Protein AF-A0A0M3IP06-F1 (afdb_monomer)

pLDDT: mean 77.89, std 14.47, range [33.91, 96.31]

Radius of gyration: 24.82 Å; Cα contacts (8 Å, |Δi|>4): 265; chains: 1; bounding box: 58×52×63 Å

Sequence (310 aa):
MEDASTGDTDYAERSKILSLLFGSRSCHLEYIISLMPTRCSPKTISTILGSILDSHSPSISSGSVLAAVMNSLALANPDPLTYARRVVLADYIIDEVNYDASTLPNIVQFIDESVSLREVHIEEGVVKLGWLRSLTKEDRVAHEVIMNVFSKASASSPILQHYISLLIQLTKAQPYLLIRHLSLIGSLLLPVGRLPMRQLKSKYISVLVLVLDLLLMITPDAFKEATQIETILSSYFLIFDGIGRNRFWASLVLKFHKVCVRYLELNASRARAFFLSHMDVMGQIVKNHESSDRSLLSDVLTSFGRFCDE

Foldseek 3Di:
DDDDPPVPVVLVVLVVVQLQQFFPPNPCNVVVLVCCQPPPALQRLLVNLLSPLVDADPRGQLVSNVSSCLSCQVSHPPRNDDPSSVVSNVVSVQVVCVVDVVCVVVVQVSLVVDPSNVQWDADPSDTPRVCVPPVCPLLVVLVVLLVCLLVCLQPDDPSNVVSLVVNVVCCLVRVVSVLVCLQVVLVSLQVVLVDDPVCCLNRVVVVLQSVLVSLVSSPPVSLVPVVSVLSNLVSVLSNQVPVALDPSCQSSLQSSLVSLVSNCVRPVVVSLVSCVVSLVSLVRSLVRHDDPSSVVSVCSSVVCVVVVVD

Nearest PDB structures (foldseek):
  8i9z-assembly1_CY  TM=4.431E-01  e=3.193E+00  Thermochaetoides thermophila DSM 1495
  4yjl-assembly2_B  TM=3.478E-01  e=6.069E+00  Homo sapiens
  8i9x-assembly1_CY  TM=2.401E-01  e=4.128E+00  Thermochaetoides thermophila DSM 1495

Solvent-accessible surface area (backbone atoms only — not comparable to full-atom values): 17344 Å² total; per-residue (Å²): 145,80,86,87,75,70,66,66,58,55,52,54,52,50,52,50,52,48,40,57,46,42,16,78,81,38,91,57,31,70,59,53,48,66,38,43,71,79,73,46,52,34,51,52,43,14,50,53,55,30,63,63,22,71,51,78,54,94,66,38,30,34,61,55,53,48,52,40,46,75,71,32,54,93,60,25,42,62,79,45,76,44,76,70,26,43,53,30,49,50,52,33,51,53,52,26,43,74,73,43,63,84,52,43,66,61,53,50,52,51,30,75,72,30,84,93,36,71,55,54,41,74,58,97,90,40,81,45,36,74,74,68,59,65,73,60,57,61,50,44,49,52,49,51,41,53,53,47,39,66,72,30,33,78,50,65,66,70,65,35,50,49,38,49,53,49,51,53,52,47,36,73,77,38,39,65,66,48,52,77,40,36,58,57,52,22,63,61,38,46,65,56,30,71,49,58,67,69,53,40,66,75,31,36,46,68,57,60,45,46,54,48,52,51,56,61,68,34,56,70,68,49,62,74,50,51,71,43,49,50,49,40,51,51,24,51,48,51,42,52,63,77,50,74,92,48,72,88,47,46,70,52,51,55,46,48,49,52,51,53,50,52,42,36,75,77,38,46,72,60,39,48,59,54,48,59,79,42,41,72,48,52,52,50,53,56,72,73,46,94,53,93,66,35,60,66,57,48,49,61,55,55,67,45,58,65,66,73,78,110

Mean predicted aligned error: 16.6 Å

Secondary structure (DSSP, 8-state):
---SSSHHHHHHHHHHHHHHHHBTT-TTHHHHHHHHHHHS-HHHHHHHHHHHSSS--TTB-HHHHHHHHHHHGGG-SS----HHHHHHHHHHHHHHHHH-GGGHHHHHHHHHH-GGGTTEEEETTEEEETTTS-TTTHHHHHHHHHHHHHHTTTS-HHHHHHHHHHHHHHHHH-HHHHHHTHHHHHHHHHHHTTS-HHHIIIIIHHHHHHHHHHHHHTTTGGGGSHHHHHHHHHHHHHHHHTTTT-GGGHHHHHHHHHHHHHHHHH-HHHHHHHHHTTHHHHHHHHHHS--TTHHHHHHHHHHHHTTS--

Structure (mmCIF, N/CA/C/O backbone):
data_AF-A0A0M3IP06-F1
#
_entry.id   AF-A0A0M3IP06-F1
#
loop_
_atom_site.group_PDB
_atom_site.id
_atom_site.type_symbol
_atom_site.label_atom_id
_atom_site.label_alt_id
_atom_site.label_comp_id
_atom_site.label_asym_id
_atom_site.label_entity_id
_atom_site.label_seq_id
_atom_site.pdbx_PDB_ins_code
_atom_site.Cartn_x
_atom_site.Cartn_y
_atom_site.Cartn_z
_atom_site.occupancy
_atom_site.B_iso_or_equiv
_atom_site.auth_seq_id
_atom_site.auth_comp_id
_atom_site.auth_asym_id
_atom_site.auth_atom_id
_atom_site.pdbx_PDB_model_num
ATOM 1 N N . MET A 1 1 ? -30.036 -32.757 -0.238 1.00 35.97 1 MET A N 1
ATOM 2 C CA . MET A 1 1 ? -30.796 -31.512 0.000 1.00 35.97 1 MET A CA 1
ATOM 3 C C . MET A 1 1 ? -30.849 -31.371 1.510 1.00 35.97 1 MET A C 1
ATOM 5 O O . MET A 1 1 ? -31.825 -31.753 2.130 1.00 35.97 1 MET A O 1
ATOM 9 N N . GLU A 1 2 ? -29.721 -30.989 2.095 1.00 33.91 2 GLU A N 1
ATOM 10 C CA . GLU A 1 2 ? -29.534 -30.861 3.542 1.00 33.91 2 GLU A CA 1
ATOM 11 C C . GLU A 1 2 ? -28.960 -29.470 3.812 1.00 33.91 2 GLU A C 1
ATOM 13 O O . GLU A 1 2 ? -28.131 -28.983 3.043 1.00 33.91 2 GLU A O 1
ATOM 18 N N . ASP A 1 3 ? -29.476 -28.880 4.888 1.00 38.09 3 ASP A N 1
ATOM 19 C CA . ASP A 1 3 ? -28.964 -27.757 5.672 1.00 38.09 3 ASP A CA 1
ATOM 20 C C . ASP A 1 3 ? -28.859 -26.371 5.026 1.00 38.09 3 ASP A C 1
ATOM 22 O O . ASP A 1 3 ? -27.799 -25.900 4.626 1.00 38.09 3 ASP A O 1
ATOM 26 N N . ALA A 1 4 ? -29.985 -25.649 5.069 1.00 40.72 4 ALA A N 1
ATOM 27 C CA . ALA A 1 4 ? -30.020 -24.185 4.985 1.00 40.72 4 ALA A CA 1
ATOM 28 C C . ALA A 1 4 ? -30.781 -23.512 6.153 1.00 40.72 4 ALA A C 1
ATOM 30 O O . ALA A 1 4 ? -30.940 -22.297 6.143 1.00 40.72 4 ALA A O 1
ATOM 31 N N . SER A 1 5 ? -31.261 -24.257 7.164 1.00 44.97 5 SER A N 1
ATOM 32 C CA . SER A 1 5 ? -32.147 -23.712 8.217 1.00 44.97 5 SER A CA 1
ATOM 33 C C . SER A 1 5 ? -31.516 -23.538 9.604 1.00 44.97 5 SER A C 1
ATOM 35 O O . SER A 1 5 ? -32.203 -23.096 10.518 1.00 44.97 5 SER A O 1
ATOM 37 N N . THR A 1 6 ? -30.243 -23.889 9.802 1.00 45.12 6 THR A N 1
ATOM 38 C CA . THR A 1 6 ? -29.574 -23.855 11.121 1.00 45.12 6 THR A CA 1
ATOM 39 C C . THR A 1 6 ? -28.851 -22.538 11.428 1.00 45.12 6 THR A C 1
ATOM 41 O O . THR A 1 6 ? -28.606 -22.241 12.594 1.00 45.12 6 THR A O 1
ATOM 44 N N . GLY A 1 7 ? -28.534 -21.718 10.418 1.00 44.28 7 GLY A N 1
ATOM 45 C CA . GLY A 1 7 ? -27.788 -20.462 10.602 1.00 44.28 7 GLY A CA 1
ATOM 46 C C . GLY A 1 7 ? -28.610 -19.290 11.154 1.00 44.28 7 GLY A C 1
ATOM 47 O O . GLY A 1 7 ? -28.075 -18.451 11.873 1.00 44.28 7 GLY A O 1
ATOM 48 N N . ASP A 1 8 ? -29.910 -19.247 10.859 1.00 46.94 8 ASP A N 1
ATOM 49 C CA . ASP A 1 8 ? -30.774 -18.099 11.184 1.00 46.94 8 ASP A CA 1
ATOM 50 C C . ASP A 1 8 ? -31.229 -18.104 12.657 1.00 46.94 8 ASP A C 1
ATOM 52 O O . ASP A 1 8 ? -31.343 -17.063 13.307 1.00 46.94 8 ASP A O 1
ATOM 56 N N . THR A 1 9 ? -31.420 -19.296 13.232 1.00 54.22 9 THR A N 1
ATOM 57 C CA . THR A 1 9 ? -31.795 -19.477 14.643 1.00 54.22 9 THR A CA 1
ATOM 58 C C . THR A 1 9 ? -30.655 -19.143 15.605 1.00 54.22 9 THR A C 1
ATOM 60 O O . THR A 1 9 ? -30.894 -18.545 16.652 1.00 54.22 9 THR A O 1
ATOM 63 N N . ASP A 1 10 ? -29.414 -19.467 15.234 1.00 58.41 10 ASP A N 1
ATOM 64 C CA . ASP A 1 10 ? -28.223 -19.225 16.062 1.00 58.41 10 ASP A CA 1
ATOM 65 C C . ASP A 1 10 ? -27.887 -17.716 16.122 1.00 58.41 10 ASP A C 1
ATOM 67 O O . ASP A 1 10 ? -27.538 -17.179 17.173 1.00 58.41 10 ASP A O 1
ATOM 71 N N . TYR A 1 11 ? -28.099 -16.975 15.026 1.00 62.81 11 TYR A N 1
ATOM 72 C CA . TYR A 1 11 ? -27.946 -15.513 15.016 1.00 62.81 11 TYR A CA 1
ATOM 73 C C . TYR A 1 11 ? -28.996 -14.809 15.893 1.00 62.81 11 TYR A C 1
ATOM 75 O O . TYR A 1 11 ? -28.667 -13.894 16.654 1.00 62.81 11 TYR A O 1
ATOM 83 N N . ALA A 1 12 ? -30.251 -15.265 15.842 1.00 64.75 12 ALA A N 1
ATOM 84 C CA . ALA A 1 12 ? -31.339 -14.709 16.643 1.00 64.75 12 ALA A CA 1
ATOM 85 C C . ALA A 1 12 ? -31.136 -14.935 18.154 1.00 64.75 12 ALA A C 1
ATOM 87 O O . ALA A 1 12 ? -31.354 -14.018 18.952 1.00 64.75 12 ALA A O 1
ATOM 88 N N . GLU A 1 13 ? -30.673 -16.121 18.566 1.00 68.25 13 GLU A N 1
ATOM 89 C CA . GLU A 1 13 ? -30.351 -16.396 19.972 1.00 68.25 13 GLU A CA 1
ATOM 90 C C . GLU A 1 13 ? -29.146 -15.586 20.462 1.00 68.25 13 GLU A C 1
ATOM 92 O O . GLU A 1 13 ? -29.204 -15.002 21.548 1.00 68.25 13 GLU A O 1
ATOM 97 N N . ARG A 1 14 ? -28.088 -15.464 19.648 1.00 66.69 14 ARG A N 1
ATOM 98 C CA . ARG A 1 14 ? -26.923 -14.621 19.968 1.00 66.69 14 ARG A CA 1
ATOM 99 C C . ARG A 1 14 ? -27.308 -13.155 20.119 1.00 66.69 14 ARG A C 1
ATOM 101 O O . ARG A 1 14 ? -26.919 -12.531 21.103 1.00 66.69 14 ARG A O 1
ATOM 108 N N . SER A 1 15 ? -28.117 -12.622 19.206 1.00 67.06 15 SER A N 1
ATOM 109 C CA . SER A 1 15 ? -28.636 -11.252 19.290 1.00 67.06 15 SER A CA 1
ATOM 110 C C . SER A 1 15 ? -29.456 -11.036 20.568 1.00 67.06 15 SER A C 1
ATOM 112 O O . SER A 1 15 ? -29.282 -10.034 21.263 1.00 67.06 15 SER A O 1
ATOM 114 N N . LYS A 1 16 ? -30.271 -12.023 20.963 1.00 70.06 16 LYS A N 1
ATOM 115 C CA . LYS A 1 16 ? -31.054 -11.977 22.205 1.00 70.06 16 LYS A CA 1
ATOM 116 C C . LYS A 1 16 ? -30.167 -11.972 23.451 1.00 70.06 16 LYS A C 1
ATOM 118 O O . LYS A 1 16 ? -30.390 -11.153 24.340 1.00 70.06 16 LYS A O 1
ATOM 123 N N . ILE A 1 17 ? -29.141 -12.822 23.508 1.00 68.94 17 ILE A N 1
ATOM 124 C CA . ILE A 1 17 ? -28.169 -12.852 24.613 1.00 68.94 17 ILE A CA 1
ATOM 125 C C . ILE A 1 17 ? -27.387 -11.536 24.678 1.00 68.94 17 ILE A C 1
ATOM 127 O O . ILE A 1 17 ? -27.261 -10.961 25.755 1.00 68.94 17 ILE A O 1
ATOM 131 N N . LEU A 1 18 ? -26.922 -11.009 23.544 1.00 66.94 18 LEU A N 1
ATOM 132 C CA . LEU A 1 18 ? -26.218 -9.726 23.496 1.00 66.94 18 LEU A CA 1
ATOM 133 C C . LEU A 1 18 ? -27.118 -8.560 23.914 1.00 66.94 18 LEU A C 1
ATOM 135 O O . LEU A 1 18 ? -26.666 -7.698 24.657 1.00 66.94 18 LEU A O 1
ATOM 139 N N . SER A 1 19 ? -28.396 -8.560 23.530 1.00 66.50 19 SER A N 1
ATOM 140 C CA . SER A 1 19 ? -29.363 -7.548 23.979 1.00 66.50 19 SER A CA 1
ATOM 141 C C . SER A 1 19 ? -29.680 -7.645 25.478 1.00 66.50 19 SER A C 1
ATOM 143 O O . SER A 1 19 ? -29.904 -6.630 26.131 1.00 66.50 19 SER A O 1
ATOM 145 N N . LEU A 1 20 ? -29.661 -8.855 26.049 1.00 66.94 20 LEU A N 1
ATOM 146 C CA . LEU A 1 20 ? -29.837 -9.087 27.486 1.00 66.94 20 LEU A CA 1
ATOM 147 C C . LEU A 1 20 ? -28.614 -8.639 28.284 1.00 66.94 20 LEU A C 1
ATOM 149 O O . LEU A 1 20 ? -28.756 -8.055 29.354 1.00 66.94 20 LEU A O 1
ATOM 153 N N . LEU A 1 21 ? -27.419 -8.920 27.765 1.00 65.88 21 LEU A N 1
ATOM 154 C CA . LEU A 1 21 ? -26.166 -8.553 28.404 1.00 65.88 21 LEU A CA 1
ATOM 155 C C . LEU A 1 21 ? -25.935 -7.048 28.279 1.00 65.88 21 LEU A C 1
ATOM 157 O O . LEU A 1 21 ? -25.856 -6.384 29.304 1.00 65.88 21 LEU A O 1
ATOM 161 N N . PHE A 1 22 ? -25.926 -6.512 27.057 1.00 66.75 22 PHE A N 1
ATOM 162 C CA . PHE A 1 22 ? -25.506 -5.147 26.728 1.00 66.75 22 PHE A CA 1
ATOM 163 C C . PHE A 1 22 ? -26.657 -4.146 26.516 1.00 66.75 22 PHE A C 1
ATOM 165 O O . PHE A 1 22 ? -26.426 -3.014 26.094 1.00 66.75 22 PHE A O 1
ATOM 172 N N . GLY A 1 23 ? -27.906 -4.527 26.784 1.00 68.62 23 GLY A N 1
ATOM 173 C CA . GLY A 1 23 ? -29.056 -3.635 26.630 1.00 68.62 23 GLY A CA 1
ATOM 174 C C . GLY A 1 23 ? -29.080 -2.496 27.652 1.00 68.62 23 GLY A C 1
ATOM 175 O O . GLY A 1 23 ? -28.665 -2.656 28.799 1.00 68.62 23 GLY A O 1
ATOM 176 N N . SER A 1 24 ? -29.670 -1.362 27.269 1.00 63.53 24 SER A N 1
ATOM 177 C CA . SER A 1 24 ? -29.791 -0.139 28.091 1.00 63.53 24 SER A CA 1
ATOM 178 C C . SER A 1 24 ? -30.551 -0.297 29.419 1.00 63.53 24 SER A C 1
ATOM 180 O O . SER A 1 24 ? -30.546 0.607 30.249 1.00 63.53 24 SER A O 1
ATOM 182 N N . ARG A 1 25 ? -31.208 -1.443 29.643 1.00 60.25 25 ARG A N 1
ATOM 183 C CA . ARG A 1 25 ? -31.948 -1.775 30.876 1.00 60.25 25 ARG A CA 1
ATOM 184 C C . ARG A 1 25 ? -31.254 -2.826 31.751 1.00 60.25 25 ARG A C 1
ATOM 186 O O . ARG A 1 25 ? -31.830 -3.247 32.752 1.00 60.25 25 ARG A O 1
ATOM 193 N N . SER A 1 26 ? -30.062 -3.287 31.375 1.00 62.66 26 SER A N 1
ATOM 194 C CA . SER A 1 26 ? -29.352 -4.345 32.097 1.00 62.66 26 SER A CA 1
ATOM 195 C C . SER A 1 26 ? -28.612 -3.782 33.315 1.00 62.66 26 SER A C 1
ATOM 197 O O . SER A 1 26 ? -27.575 -3.138 33.191 1.00 62.66 26 SER A O 1
ATOM 199 N N . CYS A 1 27 ? -29.123 -4.053 34.519 1.00 58.81 27 CYS A N 1
ATOM 200 C CA . CYS A 1 27 ? -28.506 -3.637 35.787 1.00 58.81 27 CYS A CA 1
ATOM 201 C C . CYS A 1 27 ? -27.269 -4.466 36.187 1.00 58.81 27 CYS A C 1
ATOM 203 O O . CYS A 1 27 ? -26.613 -4.158 37.179 1.00 58.81 27 CYS A O 1
ATOM 205 N N . HIS A 1 28 ? -26.945 -5.523 35.437 1.00 62.34 28 HIS A N 1
ATOM 206 C CA . HIS A 1 28 ? -25.817 -6.421 35.714 1.00 62.34 28 HIS A CA 1
ATOM 207 C C . HIS A 1 28 ? -24.636 -6.213 34.759 1.00 62.34 28 HIS A C 1
ATOM 209 O O . HIS A 1 28 ? -23.618 -6.892 34.872 1.00 62.34 28 HIS A O 1
ATOM 215 N N . LEU A 1 29 ? -24.766 -5.275 33.825 1.00 65.00 29 LEU A N 1
ATOM 216 C CA . LEU A 1 29 ? -23.840 -5.067 32.721 1.00 65.00 29 LEU A CA 1
ATOM 217 C C . LEU A 1 29 ? -22.452 -4.606 33.177 1.00 65.00 29 LEU A C 1
ATOM 219 O O . LEU A 1 29 ? -21.459 -5.211 32.786 1.00 65.00 29 LEU A O 1
ATOM 223 N N . GLU A 1 30 ? -22.370 -3.625 34.076 1.00 64.44 30 GLU A N 1
ATOM 224 C CA . GLU A 1 30 ? -21.091 -3.175 34.650 1.00 64.44 30 GLU A CA 1
ATOM 225 C C . GLU A 1 30 ? -20.367 -4.306 35.390 1.00 64.44 30 GLU A C 1
ATOM 227 O O . GLU A 1 30 ? -19.156 -4.484 35.250 1.00 64.44 30 GLU A O 1
ATOM 232 N N . TYR A 1 31 ? -21.121 -5.132 36.120 1.00 69.44 31 TYR A N 1
ATOM 233 C CA . TYR A 1 31 ? -20.573 -6.285 36.824 1.00 69.44 31 TYR A CA 1
ATOM 234 C C . TYR A 1 31 ? -20.034 -7.337 35.846 1.00 69.44 31 TYR A C 1
ATOM 236 O O . TYR A 1 31 ? -18.906 -7.801 36.001 1.00 69.44 31 TYR A O 1
ATOM 244 N N . ILE A 1 32 ? -20.787 -7.678 34.799 1.00 67.88 32 ILE A N 1
ATOM 245 C CA . ILE A 1 32 ? -20.356 -8.649 33.784 1.00 67.88 32 ILE A CA 1
ATOM 246 C C . ILE A 1 32 ? -19.133 -8.135 33.012 1.00 67.88 32 ILE A C 1
ATOM 248 O O . ILE A 1 32 ? -18.176 -8.890 32.837 1.00 67.88 32 ILE A O 1
ATOM 252 N N . ILE A 1 33 ? -19.112 -6.855 32.627 1.00 71.62 33 ILE A N 1
ATOM 253 C CA . ILE A 1 33 ? -17.952 -6.211 31.990 1.00 71.62 33 ILE A CA 1
ATOM 254 C C . ILE A 1 33 ? -16.728 -6.276 32.908 1.00 71.62 33 ILE A C 1
ATOM 256 O O . ILE A 1 33 ? -15.648 -6.646 32.453 1.00 71.62 33 ILE A O 1
ATOM 260 N N . SER A 1 34 ? -16.891 -6.013 34.209 1.00 73.06 34 SER A N 1
ATOM 261 C CA . SER A 1 34 ? -15.791 -6.098 35.182 1.00 73.06 34 SER A CA 1
ATOM 262 C C . SER A 1 34 ? -15.230 -7.520 35.344 1.00 73.06 34 SER A C 1
ATOM 264 O O . SER A 1 34 ? -14.058 -7.710 35.677 1.00 73.06 34 SER A O 1
ATOM 266 N N . LEU A 1 35 ? -16.050 -8.541 35.075 1.00 75.44 35 LEU A N 1
ATOM 267 C CA . LEU A 1 35 ? -15.650 -9.944 35.141 1.00 75.44 35 LEU A CA 1
ATOM 268 C C . LEU A 1 35 ? -14.974 -10.437 33.859 1.00 75.44 35 LEU A C 1
ATOM 270 O O . LEU A 1 35 ? -14.250 -11.431 33.921 1.00 75.44 35 LEU A O 1
ATOM 274 N N . MET A 1 36 ? -15.167 -9.776 32.712 1.00 80.00 36 MET A N 1
ATOM 275 C CA . MET A 1 36 ? -14.576 -10.217 31.442 1.00 80.00 36 MET A CA 1
ATOM 276 C C . MET A 1 36 ? -13.045 -10.365 31.521 1.00 80.00 36 MET A C 1
ATOM 278 O O . MET A 1 36 ? -12.565 -11.455 31.199 1.00 80.00 36 MET A O 1
ATOM 282 N N . PRO A 1 37 ? -12.276 -9.384 32.039 1.00 75.94 37 PRO A N 1
ATOM 283 C CA . PRO A 1 37 ? -10.822 -9.505 32.178 1.00 75.94 37 PRO A CA 1
ATOM 284 C C . PRO A 1 37 ? -10.354 -10.646 33.089 1.00 75.94 37 PRO A C 1
ATOM 286 O O . PRO A 1 37 ? -9.248 -11.152 32.928 1.00 75.94 37 PRO A O 1
ATOM 289 N N . THR A 1 38 ? -11.172 -11.040 34.072 1.00 77.75 38 THR A N 1
ATOM 290 C CA . THR A 1 38 ? -10.766 -11.974 35.137 1.00 77.75 38 THR A CA 1
ATOM 291 C C . THR A 1 38 ? -11.312 -13.389 34.960 1.00 77.75 38 THR A C 1
ATOM 293 O O . THR A 1 38 ? -10.770 -14.331 35.538 1.00 77.75 38 THR A O 1
ATOM 296 N N . ARG A 1 39 ? -12.394 -13.563 34.191 1.00 79.75 39 ARG A N 1
ATOM 297 C CA . ARG A 1 39 ? -13.120 -14.838 34.064 1.00 79.75 39 ARG A CA 1
ATOM 298 C C . ARG A 1 39 ? -13.187 -15.383 32.642 1.00 79.75 39 ARG A C 1
ATOM 300 O O . ARG A 1 39 ? -13.475 -16.567 32.485 1.00 79.75 39 ARG A O 1
ATOM 307 N N . CYS A 1 40 ? -12.937 -14.567 31.618 1.00 82.00 40 CYS A N 1
ATOM 308 C CA . CYS A 1 40 ? -12.995 -15.014 30.228 1.00 82.00 40 CYS A CA 1
ATOM 309 C C . CYS A 1 40 ? -11.605 -15.369 29.691 1.00 82.00 40 CYS A C 1
ATOM 311 O O . CYS A 1 40 ? -10.612 -14.718 30.002 1.00 82.00 40 CYS A O 1
ATOM 313 N N . SER A 1 41 ? -11.536 -16.392 28.834 1.00 86.81 41 SER A N 1
ATOM 314 C CA . SER A 1 41 ? -10.311 -16.665 28.075 1.00 86.81 41 SER A CA 1
ATOM 315 C C . SER A 1 41 ? -10.082 -15.578 27.010 1.00 86.81 41 SER A C 1
ATOM 317 O O . SER A 1 41 ? -11.066 -15.029 26.505 1.00 86.81 41 SER A O 1
ATOM 319 N N . PRO A 1 42 ? -8.834 -15.319 26.572 1.00 85.25 42 PRO A N 1
ATOM 320 C CA . PRO A 1 42 ? -8.545 -14.362 25.495 1.00 85.25 42 PRO A CA 1
ATOM 321 C C . PRO A 1 42 ? -9.374 -14.576 24.217 1.00 85.25 42 PRO A C 1
ATOM 323 O O . PRO A 1 42 ? -9.838 -13.618 23.594 1.00 85.25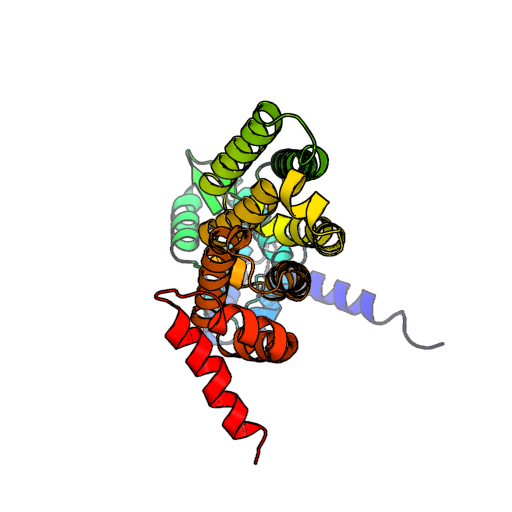 42 PRO A O 1
ATOM 326 N N . LYS A 1 43 ? -9.633 -15.842 23.858 1.00 84.12 43 LYS A N 1
ATOM 327 C CA . LYS A 1 43 ? -10.464 -16.222 22.704 1.00 84.12 43 LYS A CA 1
ATOM 328 C C . LYS A 1 43 ? -11.943 -15.909 22.930 1.00 84.12 43 LYS A C 1
ATOM 330 O O . LYS A 1 43 ? -12.637 -15.472 22.013 1.00 84.12 43 LYS A O 1
ATOM 335 N N . THR A 1 44 ? -12.426 -16.113 24.153 1.00 82.69 44 THR A N 1
ATOM 336 C CA . THR A 1 44 ? -13.797 -15.774 24.550 1.00 82.69 44 THR A CA 1
ATOM 337 C C . THR A 1 44 ? -14.007 -14.264 24.512 1.00 82.69 44 THR A C 1
ATOM 339 O O . THR A 1 44 ? -14.989 -13.815 23.932 1.00 82.69 44 THR A O 1
ATOM 342 N N . ILE A 1 45 ? -13.059 -13.484 25.043 1.00 83.88 45 ILE A N 1
ATOM 343 C CA . ILE A 1 45 ? -13.093 -12.015 24.993 1.00 83.88 45 ILE A CA 1
ATOM 344 C C . ILE A 1 45 ? -13.144 -11.540 23.537 1.00 83.88 45 ILE A C 1
ATOM 346 O O . ILE A 1 45 ? -14.023 -10.762 23.180 1.00 83.88 45 ILE A O 1
ATOM 350 N N . SER A 1 46 ? -12.269 -12.073 22.677 1.00 84.81 46 SER A N 1
ATOM 351 C CA . SER A 1 46 ? -12.268 -11.769 21.240 1.00 84.81 46 SER A CA 1
ATOM 352 C C . SER A 1 46 ? -13.612 -12.080 20.568 1.00 84.81 46 SER A C 1
ATOM 354 O O . SER A 1 46 ? -14.130 -11.277 19.797 1.00 84.81 46 SER A O 1
ATOM 356 N N . THR A 1 47 ? -14.231 -13.213 20.908 1.00 83.12 47 THR A N 1
ATOM 357 C CA . THR A 1 47 ? -15.528 -13.614 20.340 1.00 83.12 47 THR A CA 1
ATOM 358 C C . THR A 1 47 ? -16.660 -12.694 20.800 1.00 83.12 47 THR A C 1
ATOM 360 O O . THR A 1 47 ? -17.492 -12.300 19.986 1.00 83.12 47 THR A O 1
ATOM 363 N N . ILE A 1 48 ? -16.682 -12.323 22.085 1.00 83.25 48 ILE A N 1
ATOM 364 C CA . ILE A 1 48 ? -17.685 -11.413 22.653 1.00 83.25 48 ILE A CA 1
ATOM 365 C C . ILE A 1 48 ? -17.561 -10.031 22.006 1.00 83.25 48 ILE A C 1
ATOM 367 O O . ILE A 1 48 ? -18.535 -9.540 21.442 1.00 83.25 48 ILE A O 1
ATOM 371 N N . LEU A 1 49 ? -16.359 -9.442 22.017 1.00 87.06 49 LEU A N 1
ATOM 372 C CA . LEU A 1 49 ? -16.108 -8.136 21.400 1.00 87.06 49 LEU A CA 1
ATOM 373 C C . LEU A 1 49 ? -16.399 -8.163 19.896 1.00 87.06 49 LEU A C 1
ATOM 375 O O . LEU A 1 49 ? -17.030 -7.251 19.376 1.00 87.06 49 LEU A O 1
ATOM 379 N N . GLY A 1 50 ? -16.003 -9.235 19.208 1.00 84.50 50 GLY A N 1
ATOM 380 C CA . GLY A 1 50 ? -16.312 -9.432 17.797 1.00 84.50 50 GLY A CA 1
ATOM 381 C C . GLY A 1 50 ? -17.814 -9.436 17.520 1.00 84.50 50 GLY A C 1
ATOM 382 O O . GLY A 1 50 ? -18.251 -8.744 16.613 1.00 84.50 50 GLY A O 1
ATOM 383 N N . SER A 1 51 ? -18.595 -10.149 18.336 1.00 81.56 51 SER A N 1
ATOM 384 C CA . SER A 1 51 ? -20.047 -10.279 18.144 1.00 81.56 51 SER A CA 1
ATOM 385 C C . SER A 1 51 ? -20.801 -8.977 18.426 1.00 81.56 51 SER A C 1
ATOM 387 O O . SER A 1 51 ? -21.777 -8.674 17.750 1.00 81.56 51 SER A O 1
ATOM 389 N N . ILE A 1 52 ? -20.349 -8.192 19.409 1.00 83.81 52 ILE A N 1
ATOM 390 C CA . ILE A 1 52 ? -20.930 -6.873 19.716 1.00 83.81 52 ILE A CA 1
ATOM 391 C C . ILE A 1 52 ? -20.638 -5.878 18.589 1.00 83.81 52 ILE A C 1
ATOM 393 O O . ILE A 1 52 ? -21.466 -5.027 18.282 1.00 83.81 52 ILE A O 1
ATOM 397 N N . LEU A 1 53 ? -19.464 -5.991 17.966 1.00 86.38 53 LEU A N 1
ATOM 398 C CA . LEU A 1 53 ? -19.011 -5.076 16.923 1.00 86.38 53 LEU A CA 1
ATOM 399 C C . LEU A 1 53 ? -19.345 -5.547 15.500 1.00 86.38 53 LEU A C 1
ATOM 401 O O . LEU A 1 53 ? -18.999 -4.854 14.548 1.00 86.38 53 LEU A O 1
ATOM 405 N N . ASP A 1 54 ? -19.997 -6.699 15.320 1.00 80.06 54 ASP A N 1
ATOM 406 C CA . ASP A 1 54 ? -20.370 -7.203 13.990 1.00 80.06 54 ASP A CA 1
ATOM 407 C C . ASP A 1 54 ? -21.414 -6.308 13.300 1.00 80.06 54 ASP A C 1
ATOM 409 O O . ASP A 1 54 ? -21.411 -6.183 12.075 1.00 80.06 54 ASP A O 1
ATOM 413 N N . SER A 1 55 ? -22.282 -5.655 14.074 1.00 77.62 55 SER A N 1
ATOM 414 C CA . SER A 1 55 ? -23.270 -4.701 13.571 1.00 77.62 55 SER A CA 1
ATOM 415 C C . SER A 1 55 ? -23.677 -3.721 14.662 1.00 77.62 55 SER A C 1
ATOM 417 O O . SER A 1 55 ? -23.957 -4.145 15.785 1.00 77.62 55 SER A O 1
ATOM 419 N N . HIS A 1 56 ? -23.788 -2.437 14.320 1.00 81.00 56 HIS A N 1
ATOM 420 C CA . HIS A 1 56 ? -24.344 -1.441 15.233 1.00 81.00 56 HIS A CA 1
ATOM 421 C C . HIS A 1 56 ? -25.810 -1.768 15.531 1.00 81.00 56 HIS A C 1
ATOM 423 O O . HIS A 1 56 ? -26.611 -2.005 14.624 1.00 81.00 56 HIS A O 1
ATOM 429 N N . SER A 1 57 ? -26.149 -1.822 16.816 1.00 78.69 57 SER A N 1
ATOM 430 C CA . SER A 1 57 ? -27.506 -2.056 17.291 1.00 78.69 57 SER A CA 1
ATOM 431 C C . SER A 1 57 ? -27.920 -0.951 18.260 1.00 78.69 57 SER A C 1
ATOM 433 O O . SER A 1 57 ? -27.351 -0.875 19.351 1.00 78.69 57 SER A O 1
ATOM 435 N N . PRO A 1 58 ? -28.968 -0.166 17.945 1.00 74.06 58 PRO A N 1
ATOM 436 C CA . PRO A 1 58 ? -29.473 0.889 18.829 1.00 74.06 58 PRO A CA 1
ATOM 437 C C . PRO A 1 58 ? -30.159 0.340 20.092 1.00 74.06 58 PRO A C 1
ATOM 439 O O . PRO A 1 58 ? -30.525 1.091 20.990 1.00 74.06 58 PRO A O 1
ATOM 442 N N . SER A 1 59 ? -30.375 -0.978 20.165 1.00 72.81 59 SER A N 1
ATOM 443 C CA . SER A 1 59 ? -30.915 -1.649 21.357 1.00 72.81 59 SER A CA 1
ATOM 444 C C . SER A 1 59 ? -29.861 -1.892 22.446 1.00 72.81 59 SER A C 1
ATOM 446 O O . SER A 1 59 ? -30.207 -2.179 23.595 1.00 72.81 59 SER A O 1
ATOM 448 N N . ILE A 1 60 ? -28.585 -1.771 22.079 1.00 78.88 60 ILE A N 1
ATOM 449 C CA . ILE A 1 60 ? -27.421 -1.978 22.930 1.00 78.88 60 ILE A CA 1
ATOM 450 C C . ILE A 1 60 ? -26.908 -0.611 23.410 1.00 78.88 60 ILE A C 1
ATOM 452 O O . ILE A 1 60 ? -26.881 0.348 22.647 1.00 78.88 60 ILE A O 1
ATOM 456 N N . SER A 1 61 ? -26.511 -0.521 24.680 1.00 83.62 61 SER A N 1
ATOM 457 C CA . SER A 1 61 ? -25.976 0.701 25.290 1.00 83.62 61 SER A CA 1
ATOM 458 C C . SER A 1 61 ? -24.558 1.004 24.799 1.00 83.62 61 SER A C 1
ATOM 460 O O . SER A 1 61 ? -23.642 0.215 25.051 1.00 83.62 61 SER A O 1
ATOM 462 N N . SER A 1 62 ? -24.365 2.158 24.154 1.00 84.19 62 SER A N 1
ATOM 463 C CA . SER A 1 62 ? -23.068 2.622 23.642 1.00 84.19 62 SER A CA 1
ATOM 464 C C . SER A 1 62 ? -21.995 2.666 24.730 1.00 84.19 62 SER A C 1
ATOM 466 O O . SER A 1 62 ? -20.956 2.024 24.583 1.00 84.19 62 SER A O 1
ATOM 468 N N . GLY A 1 63 ? -22.270 3.293 25.875 1.00 84.00 63 GLY A N 1
ATOM 469 C CA . GLY A 1 63 ? -21.332 3.373 26.995 1.00 84.00 63 GLY A CA 1
ATOM 470 C C . GLY A 1 63 ? -20.920 2.012 27.541 1.00 84.00 63 GLY A C 1
ATOM 471 O O . GLY A 1 63 ? -19.772 1.803 27.929 1.00 84.00 63 GLY A O 1
ATOM 472 N N . SER A 1 64 ? -21.816 1.028 27.493 1.00 82.25 64 SER A N 1
ATOM 473 C CA . SER A 1 64 ? -21.502 -0.330 27.931 1.00 82.25 64 SER A CA 1
ATOM 474 C C . SER A 1 64 ? -20.647 -1.097 26.927 1.00 82.25 64 SER A C 1
ATOM 476 O O . SER A 1 64 ? -19.752 -1.842 27.328 1.00 82.25 64 SER A O 1
ATOM 478 N N . VAL A 1 65 ? -20.876 -0.900 25.626 1.00 86.56 65 VAL A N 1
ATOM 479 C CA . VAL A 1 65 ? -19.989 -1.426 24.578 1.00 86.56 65 VAL A CA 1
ATOM 480 C C . VAL A 1 65 ? -18.596 -0.827 24.730 1.00 86.56 65 VAL A C 1
ATOM 482 O O . VAL A 1 65 ? -17.611 -1.566 24.739 1.00 86.56 65 VAL A O 1
ATOM 485 N N . LEU A 1 66 ? -18.507 0.490 24.922 1.00 87.12 66 LEU A N 1
ATOM 486 C CA . LEU A 1 66 ? -17.235 1.184 25.099 1.00 87.12 66 LEU A CA 1
ATOM 487 C C . LEU A 1 66 ? -16.507 0.718 26.355 1.00 87.12 66 LEU A C 1
ATOM 489 O O . LEU A 1 66 ? -15.337 0.364 26.267 1.00 87.12 66 LEU A O 1
ATOM 493 N N . ALA A 1 67 ? -17.195 0.597 27.490 1.00 85.06 67 ALA A N 1
ATOM 494 C CA . ALA A 1 67 ? -16.602 0.054 28.708 1.00 85.06 67 ALA A CA 1
ATOM 495 C C . ALA A 1 67 ? -16.086 -1.384 28.511 1.00 85.06 67 ALA A C 1
ATOM 497 O O . ALA A 1 67 ? -15.004 -1.724 28.991 1.00 85.06 67 ALA A O 1
ATOM 498 N N . ALA A 1 68 ? -16.816 -2.236 27.785 1.00 85.06 68 ALA A N 1
ATOM 499 C CA . ALA A 1 68 ? -16.372 -3.598 27.486 1.00 85.06 68 ALA A CA 1
ATOM 500 C C . ALA A 1 68 ? -15.103 -3.614 26.620 1.00 85.06 68 ALA A C 1
ATOM 502 O O . ALA A 1 68 ? -14.155 -4.349 26.917 1.00 85.06 68 ALA A O 1
ATOM 503 N N . VAL A 1 69 ? -15.077 -2.782 25.576 1.00 87.94 69 VAL A N 1
ATOM 504 C CA . VAL A 1 69 ? -13.946 -2.649 24.652 1.00 87.94 69 VAL A CA 1
ATOM 505 C C . VAL A 1 69 ? -12.729 -2.077 25.378 1.00 87.94 69 VAL A C 1
ATOM 507 O O . VAL A 1 69 ? -11.679 -2.714 25.375 1.00 87.94 69 VAL A O 1
ATOM 510 N N . MET A 1 70 ? -12.869 -0.944 26.065 1.00 86.62 70 MET A N 1
ATOM 511 C CA . MET A 1 70 ? -11.772 -0.271 26.771 1.00 86.62 70 MET A CA 1
ATOM 512 C C . MET A 1 70 ? -11.123 -1.171 27.828 1.00 86.62 70 MET A C 1
ATOM 514 O O . MET A 1 70 ? -9.901 -1.219 27.929 1.00 86.62 70 MET A O 1
ATOM 518 N N . ASN A 1 71 ? -11.924 -1.941 28.572 1.00 84.75 71 ASN A N 1
ATOM 519 C CA . ASN A 1 71 ? -11.411 -2.788 29.651 1.00 84.75 71 ASN A CA 1
ATOM 520 C C . ASN A 1 71 ? -10.817 -4.122 29.176 1.00 84.75 71 ASN A C 1
ATOM 522 O O . ASN A 1 71 ? -10.011 -4.715 29.891 1.00 84.75 71 ASN A O 1
ATOM 526 N N . SER A 1 72 ? -11.231 -4.634 28.011 1.00 86.19 72 SER A N 1
ATOM 527 C CA . SER A 1 72 ? -10.943 -6.029 27.632 1.00 86.19 72 SER A CA 1
ATOM 528 C C . SER A 1 72 ? -10.201 -6.194 26.306 1.00 86.19 72 SER A C 1
ATOM 530 O O . SER A 1 72 ? -9.674 -7.276 26.050 1.00 86.19 72 SER A O 1
ATOM 532 N N . LEU A 1 73 ? -10.117 -5.160 25.461 1.00 86.31 73 LEU A N 1
ATOM 533 C CA . LEU A 1 73 ? -9.519 -5.261 24.125 1.00 86.31 73 LEU A CA 1
ATOM 534 C C . LEU A 1 73 ? -8.058 -5.728 24.162 1.00 86.31 73 LEU A C 1
ATOM 536 O O . LEU A 1 73 ? -7.685 -6.612 23.396 1.00 86.31 73 LEU A O 1
ATOM 540 N N . ALA A 1 74 ? -7.250 -5.197 25.084 1.00 84.50 74 ALA A N 1
ATOM 541 C CA . ALA A 1 74 ? -5.837 -5.565 25.223 1.00 84.50 74 ALA A CA 1
ATOM 542 C C . ALA A 1 74 ? -5.618 -7.043 25.609 1.00 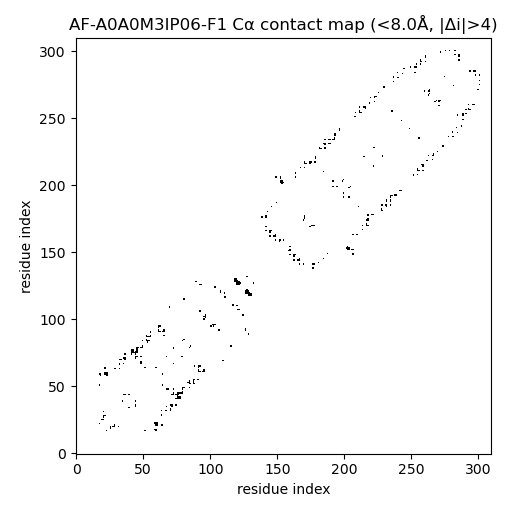84.50 74 ALA A C 1
ATOM 544 O O . ALA A 1 74 ? -4.529 -7.581 25.420 1.00 84.50 74 ALA A O 1
ATOM 545 N N . LEU A 1 75 ? -6.648 -7.702 26.149 1.00 84.69 75 LEU A N 1
ATOM 546 C CA . LEU A 1 75 ? -6.615 -9.100 26.584 1.00 84.69 75 LEU A CA 1
ATOM 547 C C . LEU A 1 75 ? -7.159 -10.062 25.519 1.00 84.69 75 LEU A C 1
ATOM 549 O O . LEU A 1 75 ? -7.098 -11.280 25.698 1.00 84.69 75 LEU A O 1
ATOM 553 N N . ALA A 1 76 ? -7.717 -9.540 24.427 1.00 85.25 76 ALA A N 1
ATOM 554 C CA . ALA A 1 76 ? -8.333 -10.337 23.381 1.00 85.25 76 ALA A CA 1
ATOM 555 C C . ALA A 1 76 ? -7.277 -10.965 22.456 1.00 85.25 76 ALA A C 1
ATOM 557 O O . ALA A 1 76 ? -6.358 -10.298 21.985 1.00 85.25 76 ALA A O 1
ATOM 558 N N . ASN A 1 77 ? -7.425 -12.259 22.161 1.00 76.50 77 ASN A N 1
ATOM 559 C CA . ASN A 1 77 ? -6.591 -12.951 21.177 1.00 76.50 77 ASN A CA 1
ATOM 560 C C . ASN A 1 77 ? -7.410 -14.048 20.469 1.00 76.50 77 ASN A C 1
ATOM 562 O O . ASN A 1 77 ? -7.869 -14.972 21.153 1.00 76.50 77 ASN A O 1
ATOM 566 N N . PRO A 1 78 ? -7.617 -13.984 19.136 1.00 81.88 78 PRO A N 1
ATOM 567 C CA . PRO A 1 78 ? -7.062 -13.014 18.170 1.00 81.88 78 PRO A CA 1
ATOM 568 C C . PRO A 1 78 ? -7.635 -11.595 18.321 1.00 81.88 78 PRO A C 1
ATOM 570 O O . PRO A 1 78 ? -8.650 -11.420 18.991 1.00 81.88 78 PRO A O 1
ATOM 573 N N . ASP A 1 79 ? -7.000 -10.591 17.707 1.00 80.62 79 ASP A N 1
ATOM 574 C CA . ASP A 1 79 ? -7.499 -9.204 17.714 1.00 80.62 79 ASP A CA 1
ATOM 575 C C . ASP A 1 79 ? -8.924 -9.150 17.119 1.00 80.62 79 ASP A C 1
ATOM 577 O O . ASP A 1 79 ? -9.115 -9.521 15.954 1.00 80.62 79 ASP A O 1
ATOM 581 N N . PRO A 1 80 ? -9.945 -8.739 17.898 1.00 83.00 80 PRO A N 1
ATOM 582 C CA . PRO A 1 80 ? -11.323 -8.708 17.430 1.00 83.00 80 PRO A CA 1
ATOM 583 C C . PRO A 1 80 ? -11.609 -7.539 16.477 1.00 83.00 80 PRO A C 1
ATOM 585 O O . PRO A 1 80 ? -12.635 -7.577 15.792 1.00 83.00 80 PRO A O 1
ATOM 588 N N . LEU A 1 81 ? -10.739 -6.522 16.405 1.00 81.19 81 LEU A N 1
ATOM 589 C CA . LEU A 1 81 ? -10.959 -5.284 15.653 1.00 81.19 81 LEU A CA 1
ATOM 590 C C . LEU A 1 81 ? -10.559 -5.390 14.176 1.00 81.19 81 LEU A C 1
ATOM 592 O O . LEU A 1 81 ? -9.570 -4.802 13.722 1.00 81.19 81 LEU A O 1
ATOM 596 N N . THR A 1 82 ? -11.399 -6.068 13.395 1.00 77.88 82 THR A N 1
ATOM 597 C CA . THR A 1 82 ? -11.379 -5.974 11.925 1.00 77.88 82 THR A CA 1
ATOM 598 C C . THR A 1 82 ? -11.804 -4.579 11.453 1.00 77.88 82 THR A C 1
ATOM 600 O O . THR A 1 82 ? -12.458 -3.842 12.188 1.00 77.88 82 THR A O 1
ATOM 603 N N . TYR A 1 83 ? -11.490 -4.215 10.205 1.00 65.62 83 TYR A N 1
ATOM 604 C CA . TYR A 1 83 ? -11.883 -2.917 9.636 1.00 65.62 83 TYR A CA 1
ATOM 605 C C . TYR A 1 83 ? -13.389 -2.626 9.783 1.00 65.62 83 TYR A C 1
ATOM 607 O O . TYR A 1 83 ? -13.764 -1.558 10.252 1.00 65.62 83 TYR A O 1
ATOM 615 N N . ALA A 1 84 ? -14.250 -3.598 9.462 1.00 68.38 84 ALA A N 1
ATOM 616 C CA . ALA A 1 84 ? -15.703 -3.443 9.575 1.00 68.38 84 ALA A CA 1
ATOM 617 C C . ALA A 1 84 ? -16.163 -3.210 11.026 1.00 68.38 84 ALA A C 1
ATOM 619 O O . ALA A 1 84 ? -16.974 -2.329 11.288 1.00 68.38 84 ALA A O 1
ATOM 620 N N . ARG A 1 85 ? -15.588 -3.951 11.979 1.00 81.31 85 ARG A N 1
ATOM 621 C CA . ARG A 1 85 ? -15.926 -3.854 13.409 1.00 81.31 85 ARG A CA 1
ATOM 622 C C . ARG A 1 85 ? -15.436 -2.573 14.053 1.00 81.31 85 ARG A C 1
ATOM 624 O O . ARG A 1 85 ? -16.058 -2.054 14.973 1.00 81.31 85 ARG A O 1
ATOM 631 N N . ARG A 1 86 ? -14.324 -2.044 13.550 1.00 76.06 86 ARG A N 1
ATOM 632 C CA . ARG A 1 86 ? -13.882 -0.705 13.900 1.00 76.06 86 ARG A CA 1
ATOM 633 C C . ARG A 1 86 ? -14.997 0.289 13.515 1.00 76.06 86 ARG A C 1
ATOM 635 O O . ARG A 1 86 ? -15.379 1.080 14.368 1.00 76.06 86 ARG A O 1
ATOM 642 N N . VAL A 1 87 ? -15.565 0.241 12.305 1.00 71.50 87 VAL A N 1
ATOM 643 C CA . VAL A 1 87 ? -16.569 1.244 11.875 1.00 71.50 87 VAL A CA 1
ATOM 644 C C . VAL A 1 87 ? -17.766 1.246 12.826 1.00 71.50 87 VAL A C 1
ATOM 646 O O . VAL A 1 87 ? -18.180 2.298 13.295 1.00 71.50 87 VAL A O 1
ATOM 649 N N . VAL A 1 88 ? -18.221 0.058 13.219 1.00 80.56 88 VAL A N 1
ATOM 650 C CA . VAL A 1 88 ? -19.280 -0.106 14.221 1.00 80.56 88 VAL A CA 1
ATOM 651 C C . VAL A 1 88 ? -18.885 0.467 15.589 1.00 80.56 88 VAL A C 1
ATOM 653 O O . VAL A 1 88 ? -19.688 1.137 16.232 1.00 80.56 88 VAL A O 1
ATOM 656 N N . LEU A 1 89 ? -17.645 0.247 16.044 1.00 85.25 89 LEU A N 1
ATOM 657 C CA . LEU A 1 89 ? -17.134 0.857 17.278 1.00 85.25 89 LEU A CA 1
ATOM 658 C C . LEU A 1 89 ? -17.163 2.388 17.203 1.00 85.25 89 LEU A C 1
ATOM 660 O O . LEU A 1 89 ? -17.457 3.047 18.194 1.00 85.25 89 LEU A O 1
ATOM 664 N N . ALA A 1 90 ? -16.866 2.953 16.039 1.00 79.56 90 ALA A N 1
ATOM 665 C CA . ALA A 1 90 ? -16.890 4.388 15.830 1.00 79.56 90 ALA A CA 1
ATOM 666 C C . ALA A 1 90 ? -18.298 4.983 15.940 1.00 79.56 90 ALA A C 1
ATOM 668 O O . ALA A 1 90 ? -18.461 6.035 16.557 1.00 79.56 90 ALA A O 1
ATOM 669 N N . ASP A 1 91 ? -19.299 4.284 15.406 1.00 79.12 91 ASP A N 1
ATOM 670 C CA . ASP A 1 91 ? -20.705 4.659 15.562 1.00 79.12 91 ASP A CA 1
ATOM 671 C C . ASP A 1 91 ? -21.103 4.655 17.049 1.00 79.12 91 ASP A C 1
ATOM 673 O O . ASP A 1 91 ? -21.696 5.615 17.536 1.00 79.12 91 ASP A O 1
ATOM 677 N N . TYR A 1 92 ? -20.667 3.647 17.816 1.00 84.06 92 TYR A N 1
ATOM 678 C CA . TYR A 1 92 ? -20.874 3.615 19.269 1.00 84.06 92 TYR A CA 1
ATOM 679 C C . TYR A 1 92 ? -20.153 4.747 20.019 1.00 84.06 92 TYR A C 1
ATOM 681 O O . TYR A 1 92 ? -20.706 5.291 20.973 1.00 84.06 92 TYR A O 1
ATOM 689 N N . ILE A 1 93 ? -18.944 5.134 19.596 1.00 84.31 93 ILE A N 1
ATOM 690 C CA . ILE A 1 93 ? -18.232 6.294 20.159 1.00 84.31 93 ILE A CA 1
ATOM 691 C C . ILE A 1 93 ? -19.027 7.581 19.914 1.00 84.31 93 ILE A C 1
ATOM 693 O O . ILE A 1 93 ? -19.184 8.384 20.830 1.00 84.31 93 ILE A O 1
ATOM 697 N N . ILE A 1 94 ? -19.522 7.785 18.690 1.00 77.69 94 ILE A N 1
ATOM 698 C CA . ILE A 1 94 ? -20.315 8.969 18.339 1.00 77.69 94 ILE A CA 1
ATOM 699 C C . ILE A 1 94 ? -21.589 9.020 19.183 1.00 77.69 94 ILE A C 1
ATOM 701 O O . ILE A 1 94 ? -21.902 10.067 19.750 1.00 77.69 94 ILE A O 1
ATOM 705 N N . ASP A 1 95 ? -22.301 7.900 19.290 1.00 80.19 95 ASP A N 1
ATOM 706 C CA . ASP A 1 95 ? -23.531 7.820 20.072 1.00 80.19 95 ASP A CA 1
ATOM 707 C C . ASP A 1 95 ? -23.291 8.126 21.553 1.00 80.19 95 ASP A C 1
ATOM 709 O O . ASP A 1 95 ? -24.064 8.878 22.145 1.00 80.19 95 ASP A O 1
ATOM 713 N N . GLU A 1 96 ? -22.208 7.610 22.143 1.00 84.75 96 GLU A N 1
ATOM 714 C CA . GLU A 1 96 ? -21.892 7.885 23.547 1.00 84.75 96 GLU A CA 1
ATOM 715 C C . GLU A 1 96 ? -21.481 9.338 23.774 1.00 84.75 96 GLU A C 1
ATOM 717 O O . GLU A 1 96 ? -21.947 9.958 24.720 1.00 84.75 96 GLU A O 1
ATOM 722 N N . VAL A 1 97 ? -20.661 9.920 22.896 1.00 78.44 97 VAL A N 1
ATOM 723 C CA . VAL A 1 97 ? -20.259 11.332 23.017 1.00 78.44 97 VAL A CA 1
ATOM 724 C C . VAL A 1 97 ? -21.464 12.264 22.869 1.00 78.44 97 VAL A C 1
ATOM 726 O O . VAL A 1 97 ? -21.548 13.278 23.565 1.00 78.44 97 VAL A O 1
ATOM 729 N N . ASN A 1 98 ? -22.409 11.919 21.991 1.00 77.38 98 ASN A N 1
ATOM 730 C CA . ASN A 1 98 ? -23.664 12.654 21.844 1.00 77.38 98 ASN A CA 1
ATOM 731 C C . ASN A 1 98 ? -24.582 12.496 23.066 1.00 77.38 98 ASN A C 1
ATOM 733 O O . ASN A 1 98 ? -25.348 13.411 23.369 1.00 77.38 98 ASN A O 1
ATOM 737 N N . TYR A 1 99 ? -24.532 11.345 23.741 1.00 82.12 99 TYR A N 1
ATOM 738 C CA . TYR A 1 99 ? -25.341 11.053 24.922 1.00 82.12 99 TYR A CA 1
ATOM 739 C C . TYR A 1 99 ? -24.762 11.677 26.203 1.00 82.12 99 TYR A C 1
ATOM 741 O O . TYR A 1 99 ? -25.483 12.354 26.936 1.00 82.12 99 TYR A O 1
ATOM 749 N N . ASP A 1 100 ? -23.465 11.490 26.453 1.00 80.19 100 ASP A N 1
ATOM 750 C CA . ASP A 1 100 ? -22.735 11.999 27.612 1.00 80.19 100 ASP A CA 1
ATOM 751 C C . ASP A 1 100 ? -21.327 12.482 27.222 1.00 80.19 100 ASP A C 1
ATOM 753 O O . ASP A 1 100 ? -20.343 11.736 27.201 1.00 80.19 100 ASP A O 1
ATOM 757 N N . ALA A 1 101 ? -21.213 13.791 26.994 1.00 77.25 101 ALA A N 1
ATOM 758 C CA . ALA A 1 101 ? -19.952 14.446 26.658 1.00 77.25 101 ALA A CA 1
ATOM 759 C C . ALA A 1 101 ? -18.879 14.347 27.765 1.00 77.25 101 ALA A C 1
ATOM 761 O O . ALA A 1 101 ? -17.704 14.601 27.492 1.00 77.25 101 ALA A O 1
ATOM 762 N N . SER A 1 102 ? -19.234 13.978 29.004 1.00 79.94 102 SER A N 1
ATOM 763 C CA . SER A 1 102 ? -18.262 13.808 30.093 1.00 79.94 102 SER A CA 1
ATOM 764 C C . SER A 1 102 ? -17.365 12.576 29.910 1.00 79.94 102 SER A C 1
ATOM 766 O O . SER A 1 102 ? -16.270 12.526 30.470 1.00 79.94 102 SER A O 1
ATOM 768 N N . THR A 1 103 ? -17.781 11.620 29.072 1.00 78.88 103 THR A N 1
ATOM 769 C CA . THR A 1 103 ? -17.010 10.414 28.724 1.00 78.88 103 THR A CA 1
ATOM 770 C C . THR A 1 103 ? -15.873 10.689 27.737 1.00 78.88 103 THR A C 1
ATOM 772 O O . THR A 1 103 ? -14.932 9.897 27.628 1.00 78.88 103 THR A O 1
ATOM 775 N N . LEU A 1 104 ? -15.914 11.842 27.058 1.00 77.00 104 LEU A N 1
ATOM 776 C CA . LEU A 1 104 ? -14.988 12.215 25.993 1.00 77.00 104 LEU A CA 1
ATOM 777 C C . LEU A 1 104 ? -13.504 12.118 26.397 1.00 77.00 104 LEU A C 1
ATOM 779 O O . LEU A 1 104 ? -12.749 11.518 25.636 1.00 77.00 104 LEU A O 1
ATOM 783 N N . PRO A 1 105 ? -13.048 12.621 27.565 1.00 76.06 105 PRO A N 1
ATOM 784 C CA . PRO A 1 105 ? -11.635 12.539 27.944 1.00 76.06 105 PRO A CA 1
ATOM 785 C C . PRO A 1 105 ? -11.133 11.095 28.079 1.00 76.06 105 PRO A C 1
ATOM 787 O O . PRO A 1 105 ? -10.021 10.792 27.655 1.00 76.06 105 PRO A O 1
ATOM 790 N N . ASN A 1 106 ? -11.967 10.194 28.608 1.00 78.12 106 ASN A N 1
ATOM 791 C CA . ASN A 1 106 ? -11.618 8.781 28.773 1.00 78.12 106 ASN A CA 1
ATOM 792 C C . ASN A 1 106 ? -11.528 8.072 27.415 1.00 78.12 106 ASN A C 1
ATOM 794 O O . ASN A 1 106 ? -10.627 7.264 27.192 1.00 78.12 106 ASN A O 1
ATOM 798 N N . ILE A 1 107 ? -12.440 8.401 26.493 1.00 80.38 107 ILE A N 1
ATOM 799 C CA . ILE A 1 107 ? -12.435 7.877 25.123 1.00 80.38 107 ILE A CA 1
ATOM 800 C C . ILE A 1 107 ? -11.188 8.362 24.368 1.00 80.38 107 ILE A C 1
ATOM 802 O O . ILE A 1 107 ? -10.520 7.549 23.732 1.00 80.38 107 ILE A O 1
ATOM 806 N N . VAL A 1 108 ? -10.835 9.652 24.478 1.00 72.94 108 VAL A N 1
ATOM 807 C CA . VAL A 1 108 ? -9.600 10.219 23.895 1.00 72.94 108 VAL A CA 1
ATOM 808 C C . VAL A 1 108 ? -8.372 9.475 24.411 1.00 72.94 108 VAL A C 1
ATOM 810 O O . VAL A 1 108 ? -7.580 8.987 23.611 1.00 72.94 108 VAL A O 1
ATOM 813 N N . GLN A 1 109 ? -8.244 9.336 25.734 1.00 78.75 109 GLN A N 1
ATOM 814 C CA . GLN A 1 109 ? -7.108 8.649 26.346 1.00 78.75 109 GLN A CA 1
ATOM 815 C C . GLN A 1 109 ? -6.982 7.204 25.841 1.00 78.75 109 GLN A C 1
ATOM 817 O O . GLN A 1 109 ? -5.896 6.766 25.468 1.00 78.75 109 GLN A O 1
ATOM 822 N N . PHE A 1 110 ? -8.095 6.473 25.771 1.00 79.94 110 PHE A N 1
ATOM 823 C CA . PHE A 1 110 ? -8.101 5.106 25.258 1.00 79.94 110 PHE A CA 1
ATOM 824 C C . PHE A 1 110 ? -7.679 5.015 23.788 1.00 79.94 110 PHE A C 1
ATOM 826 O O . PHE A 1 110 ? -6.940 4.100 23.417 1.00 79.94 110 PHE A O 1
ATOM 833 N N . ILE A 1 111 ? -8.136 5.942 22.947 1.00 73.81 111 ILE A N 1
ATOM 834 C CA . ILE A 1 111 ? -7.754 6.010 21.533 1.00 73.81 111 ILE A CA 1
ATOM 835 C C . ILE A 1 111 ? -6.251 6.276 21.391 1.00 73.81 111 ILE A C 1
ATOM 837 O O . ILE A 1 111 ? -5.592 5.596 20.603 1.00 73.81 111 ILE A O 1
ATOM 841 N N . ASP A 1 112 ? -5.711 7.216 22.169 1.00 67.88 112 ASP A N 1
ATOM 842 C CA . ASP A 1 112 ? -4.290 7.577 22.143 1.00 67.88 112 ASP A CA 1
ATOM 843 C C . ASP A 1 112 ? -3.392 6.415 22.599 1.00 67.88 112 ASP A C 1
ATOM 845 O O . ASP A 1 112 ? -2.337 6.157 22.010 1.00 67.88 112 ASP A O 1
ATOM 849 N N . GLU A 1 113 ? -3.825 5.669 23.619 1.00 73.62 113 GLU A N 1
ATOM 850 C CA . GLU A 1 113 ? -3.122 4.488 24.134 1.00 73.62 113 GLU A CA 1
ATOM 851 C C . GLU A 1 113 ? -3.263 3.263 23.203 1.00 73.62 113 GLU A C 1
ATOM 853 O O . GLU A 1 113 ? -2.392 2.385 23.167 1.00 73.62 113 GLU A O 1
ATOM 858 N N . SER A 1 114 ? -4.321 3.208 22.389 1.00 66.62 114 SER A N 1
ATOM 859 C CA . SER A 1 114 ? -4.619 2.081 21.504 1.00 66.62 114 SER A CA 1
ATOM 860 C C . SER A 1 114 ? -3.933 2.208 20.143 1.00 66.62 114 SER A C 1
ATOM 862 O O . SER A 1 114 ? -4.393 2.891 19.229 1.00 66.62 114 SER A O 1
ATOM 864 N N . VAL A 1 115 ? -2.868 1.426 19.932 1.00 57.31 115 VAL A N 1
ATOM 865 C CA . VAL A 1 115 ? -2.163 1.336 18.633 1.00 57.31 115 VAL A CA 1
ATOM 866 C C . VAL A 1 115 ? -3.104 0.952 17.475 1.00 57.31 115 VAL A C 1
ATOM 868 O O . VAL A 1 115 ? -2.872 1.354 16.335 1.00 57.31 115 VAL A O 1
ATOM 871 N N . SER A 1 116 ? -4.178 0.211 17.759 1.00 55.22 116 SER A N 1
ATOM 872 C CA . SER A 1 116 ? -5.205 -0.224 16.801 1.00 55.22 116 SER A CA 1
ATOM 873 C C . SER A 1 116 ? -6.230 0.856 16.415 1.00 55.22 116 SER A C 1
ATOM 875 O O . SER A 1 116 ? -6.964 0.647 15.447 1.00 55.22 116 SER A O 1
ATOM 877 N N . LEU A 1 117 ? -6.268 1.996 17.120 1.00 55.03 117 LEU A N 1
ATOM 878 C CA . LEU A 1 117 ? -7.258 3.073 16.950 1.00 55.03 117 LEU A CA 1
ATOM 879 C C . LEU A 1 117 ? -6.645 4.441 16.614 1.00 55.03 117 LEU A C 1
ATOM 881 O O . LEU A 1 117 ? -7.373 5.428 16.580 1.00 55.03 117 LEU A O 1
ATOM 885 N N . ARG A 1 118 ? -5.349 4.502 16.270 1.00 54.06 118 ARG A N 1
ATOM 886 C CA . ARG A 1 118 ? -4.592 5.731 15.919 1.00 54.06 118 ARG A CA 1
ATOM 887 C C . ARG A 1 118 ? -5.202 6.621 14.820 1.00 54.06 118 ARG A C 1
ATOM 889 O O . ARG A 1 118 ? -4.689 7.704 14.564 1.00 54.06 118 ARG A O 1
ATOM 896 N N . GLU A 1 119 ? -6.254 6.162 14.152 1.00 54.81 119 GLU A N 1
ATOM 897 C CA . GLU A 1 119 ? -6.981 6.873 13.099 1.00 54.81 119 GLU A CA 1
ATOM 898 C C . GLU A 1 119 ? -8.260 7.565 13.608 1.00 54.81 119 GLU A C 1
ATOM 900 O O . GLU A 1 119 ? -8.958 8.197 12.822 1.00 54.81 119 GLU A O 1
ATOM 905 N N . VAL A 1 120 ? -8.613 7.465 14.894 1.00 52.28 120 VAL A N 1
ATOM 906 C CA . VAL A 1 120 ? -9.675 8.276 15.510 1.00 52.28 120 VAL A CA 1
ATOM 907 C C . VAL A 1 120 ? -9.037 9.526 16.119 1.00 52.28 120 VAL A C 1
ATOM 909 O O . VAL A 1 120 ? -8.112 9.423 16.913 1.00 52.28 120 VAL A O 1
ATOM 912 N N . HIS A 1 121 ? -9.518 10.715 15.765 1.00 55.75 121 HIS A N 1
ATOM 913 C CA . HIS A 1 121 ? -9.096 11.974 16.381 1.00 55.75 121 HIS A CA 1
ATOM 914 C C . HIS A 1 121 ? -10.307 12.696 16.952 1.00 55.75 121 HIS A C 1
ATOM 916 O O . HIS A 1 121 ? -11.402 12.600 16.411 1.00 55.75 121 HIS A O 1
ATOM 922 N N . ILE A 1 122 ? -10.132 13.439 18.037 1.00 53.44 122 ILE A N 1
ATOM 923 C CA . ILE A 1 122 ? -11.190 14.265 18.615 1.00 53.44 122 ILE A CA 1
ATOM 924 C C . ILE A 1 122 ? -10.677 15.703 18.589 1.00 53.44 122 ILE A C 1
ATOM 926 O O . ILE A 1 122 ? -9.724 16.039 19.284 1.00 53.44 122 ILE A O 1
ATOM 930 N N . GLU A 1 123 ? -11.279 16.544 17.748 1.00 50.22 123 GLU A N 1
ATOM 931 C CA . GLU A 1 123 ? -10.947 17.969 17.636 1.00 50.22 123 GLU A CA 1
ATOM 932 C C . GLU A 1 123 ? -12.204 18.786 17.951 1.00 50.22 123 GLU A C 1
ATOM 934 O O . GLU A 1 123 ? -13.260 18.531 17.376 1.00 50.22 123 GLU A O 1
ATOM 939 N N . GLU A 1 124 ? -12.093 19.765 18.856 1.00 49.03 124 GLU A N 1
ATOM 940 C CA . GLU A 1 124 ? -13.185 20.688 19.226 1.00 49.03 124 GLU A CA 1
ATOM 941 C C . GLU A 1 124 ? -14.476 19.994 19.719 1.00 49.03 124 GLU A C 1
ATOM 943 O O . GLU A 1 124 ? -15.582 20.471 19.482 1.00 49.03 124 GLU A O 1
ATOM 948 N N . GLY A 1 125 ? -14.357 18.850 20.405 1.00 43.22 125 GLY A N 1
ATOM 949 C CA . GLY A 1 125 ? -15.515 18.087 20.898 1.00 43.22 125 GLY A CA 1
ATOM 950 C C . GLY A 1 125 ? -16.219 17.243 19.829 1.00 43.22 125 GLY A C 1
ATOM 951 O O . GLY A 1 125 ? -17.234 16.618 20.117 1.00 43.22 125 GLY A O 1
ATOM 952 N N . VAL A 1 126 ? -15.674 17.189 18.610 1.00 44.34 126 VAL A N 1
ATOM 953 C CA . VAL A 1 126 ? -16.173 16.352 17.516 1.00 44.34 126 VAL A CA 1
ATOM 954 C C . VAL A 1 126 ? -15.222 15.182 17.303 1.00 44.34 126 VAL A C 1
ATOM 956 O O . VAL A 1 126 ? -14.022 15.369 17.079 1.00 44.34 126 VAL A O 1
ATOM 959 N N . VAL A 1 127 ? -15.767 13.965 17.318 1.00 45.81 127 VAL A N 1
ATOM 960 C CA . VAL A 1 127 ? -15.031 12.748 16.958 1.00 45.81 127 VAL A CA 1
ATOM 961 C C . VAL A 1 127 ? -14.772 12.761 15.448 1.00 45.81 127 VAL A C 1
ATOM 963 O O . VAL A 1 127 ? -15.601 12.366 14.631 1.00 45.81 127 VAL A O 1
ATOM 966 N N . LYS A 1 128 ? -13.599 13.254 15.054 1.00 48.78 128 LYS A N 1
ATOM 967 C CA . LYS A 1 128 ? -13.044 13.164 13.703 1.00 48.78 128 LYS A CA 1
ATOM 968 C C . LYS A 1 128 ? -12.370 11.815 13.527 1.00 48.78 128 LYS A C 1
ATOM 970 O O . LYS A 1 128 ? -11.159 11.650 13.628 1.00 48.78 128 LYS A O 1
ATOM 975 N N . LEU A 1 129 ? -13.179 10.840 13.178 1.00 49.88 129 LEU A N 1
ATOM 976 C CA . LEU A 1 129 ? -12.706 9.577 12.648 1.00 49.88 129 LEU A CA 1
ATOM 977 C C . LEU A 1 129 ? -11.946 9.871 11.342 1.00 49.88 129 LEU A C 1
ATOM 979 O O . LEU A 1 129 ? -12.545 10.272 10.344 1.00 49.88 129 LEU A O 1
ATOM 983 N N . GLY A 1 130 ? -10.625 9.692 11.321 1.00 47.19 130 GLY A N 1
ATOM 984 C CA . GLY A 1 130 ? -9.759 9.837 10.137 1.00 47.19 130 GLY A CA 1
ATOM 985 C C . GLY A 1 130 ? -10.153 8.949 8.944 1.00 47.19 130 GLY A C 1
ATOM 986 O O . GLY A 1 130 ? -9.667 9.135 7.836 1.00 47.19 130 GLY A O 1
ATOM 987 N N . TRP A 1 131 ? -11.099 8.046 9.172 1.00 47.38 131 TRP A N 1
ATOM 988 C CA . TRP A 1 131 ? -11.681 7.035 8.307 1.00 47.38 131 TRP A CA 1
ATOM 989 C C . TRP A 1 131 ? -13.181 7.274 8.084 1.00 47.38 131 TRP A C 1
ATOM 991 O O . TRP A 1 131 ? -13.761 6.571 7.279 1.00 47.38 131 TRP A O 1
ATOM 1001 N N . LEU A 1 132 ? -13.822 8.250 8.743 1.00 35.44 132 LEU A N 1
ATOM 1002 C CA . LEU A 1 132 ? -15.258 8.556 8.587 1.00 35.44 132 LEU A CA 1
ATOM 1003 C C . LEU A 1 132 ? -15.517 9.987 8.068 1.00 35.44 132 LEU A C 1
ATOM 1005 O O . LEU A 1 132 ? -16.665 10.395 7.899 1.00 35.44 132 LEU A O 1
ATOM 1009 N N . ARG A 1 133 ? -14.472 10.738 7.678 1.00 45.12 133 ARG A N 1
ATOM 1010 C CA . ARG A 1 133 ? -14.648 11.799 6.660 1.00 45.12 133 ARG A CA 1
ATOM 1011 C C . ARG A 1 133 ? -15.148 11.119 5.391 1.00 45.12 133 ARG A C 1
ATOM 1013 O O . ARG A 1 133 ? -14.594 10.081 5.058 1.00 45.12 133 ARG A O 1
ATOM 1020 N N . SER A 1 134 ? -16.198 11.639 4.741 1.00 42.81 134 SER A N 1
ATOM 1021 C CA . SER A 1 134 ? -16.967 10.903 3.723 1.00 42.81 134 SER A CA 1
ATOM 1022 C C . SER A 1 134 ? -16.071 10.088 2.779 1.00 42.81 134 SER A C 1
ATOM 1024 O O . SER A 1 134 ? -15.549 10.620 1.803 1.00 42.81 134 SER A O 1
ATOM 1026 N N . LEU A 1 135 ? -15.948 8.786 3.062 1.00 48.38 135 LEU A N 1
ATOM 1027 C CA . LEU A 1 135 ? -15.093 7.769 2.418 1.00 48.38 135 LEU A CA 1
ATOM 1028 C C . LEU A 1 135 ? -15.280 7.636 0.897 1.00 48.38 135 LEU A C 1
ATOM 1030 O O . LEU A 1 135 ? -14.743 6.748 0.251 1.00 48.38 135 LEU A O 1
ATOM 1034 N N . THR A 1 136 ? -16.119 8.473 0.306 1.00 55.44 136 THR A N 1
ATOM 1035 C CA . THR A 1 136 ? -16.433 8.489 -1.111 1.00 55.44 136 THR A CA 1
ATOM 1036 C C . THR A 1 136 ? -15.953 9.748 -1.807 1.00 55.44 136 THR A C 1
ATOM 1038 O O . THR A 1 136 ? -15.825 9.700 -3.019 1.00 55.44 136 THR A O 1
ATOM 1041 N N . LYS A 1 137 ? -15.733 10.885 -1.130 1.00 66.00 137 LYS A N 1
ATOM 1042 C CA . LYS A 1 137 ? -15.333 12.128 -1.819 1.00 66.00 137 LYS A CA 1
ATOM 1043 C C . LYS A 1 137 ? -13.822 12.231 -1.923 1.00 66.00 137 LYS A C 1
ATOM 1045 O O . LYS A 1 137 ? -13.313 12.358 -3.027 1.00 66.00 137 LYS A O 1
ATOM 1050 N N . GLU A 1 138 ? -13.110 12.121 -0.812 1.00 66.00 138 GLU A N 1
ATOM 1051 C CA . GLU A 1 138 ? -11.649 12.160 -0.778 1.00 66.00 138 GLU A CA 1
ATOM 1052 C C . GLU A 1 138 ? -11.043 10.922 -1.443 1.00 66.00 138 GLU A C 1
ATOM 1054 O O . GLU A 1 138 ? -10.120 11.057 -2.240 1.00 66.00 138 GLU A O 1
ATOM 1059 N N . ASP A 1 139 ? -11.616 9.735 -1.208 1.00 74.81 139 ASP A N 1
ATOM 1060 C CA . ASP A 1 139 ? -11.241 8.516 -1.932 1.00 74.81 139 ASP A CA 1
ATOM 1061 C C . ASP A 1 139 ? -11.508 8.664 -3.432 1.00 74.81 139 ASP A C 1
ATOM 1063 O O . ASP A 1 139 ? -10.654 8.319 -4.239 1.00 74.81 139 ASP A O 1
ATOM 1067 N N . ARG A 1 140 ? -12.635 9.266 -3.836 1.00 79.94 140 ARG A N 1
ATOM 1068 C CA . ARG A 1 140 ? -12.886 9.563 -5.253 1.00 79.94 140 ARG A CA 1
ATOM 1069 C C . ARG A 1 140 ? -11.889 10.565 -5.814 1.00 79.94 140 ARG A C 1
ATOM 1071 O O . ARG A 1 140 ? -11.447 10.379 -6.939 1.00 79.94 140 ARG A O 1
ATOM 1078 N N . VAL A 1 141 ? -11.510 11.596 -5.063 1.00 83.75 141 VAL A N 1
ATOM 1079 C CA . VAL A 1 141 ? -10.485 12.554 -5.495 1.00 83.75 141 VAL A CA 1
ATOM 1080 C C . VAL A 1 141 ? -9.138 11.850 -5.642 1.00 83.75 141 VAL A C 1
ATOM 1082 O O . VAL A 1 141 ? -8.501 11.993 -6.680 1.00 83.75 141 VAL A O 1
ATOM 1085 N N . ALA A 1 142 ? -8.713 11.045 -4.666 1.00 86.69 142 ALA A N 1
ATOM 1086 C CA . ALA A 1 142 ? -7.481 10.265 -4.754 1.00 86.69 142 ALA A CA 1
ATOM 1087 C C . ALA A 1 142 ? -7.519 9.289 -5.936 1.00 86.69 142 ALA A C 1
ATOM 1089 O O . ALA A 1 142 ? -6.581 9.250 -6.731 1.00 86.69 142 ALA A O 1
ATOM 1090 N N . HIS A 1 143 ? -8.627 8.569 -6.106 1.00 87.00 143 HIS A N 1
ATOM 1091 C CA . HIS A 1 143 ? -8.881 7.685 -7.234 1.00 87.00 143 HIS A CA 1
ATOM 1092 C C . HIS A 1 143 ? -8.770 8.433 -8.567 1.00 87.00 143 HIS A C 1
ATOM 1094 O O . HIS A 1 143 ? -8.011 8.024 -9.441 1.00 87.00 143 HIS A O 1
ATOM 1100 N N . GLU A 1 144 ? -9.481 9.551 -8.729 1.00 88.06 144 GLU A N 1
ATOM 1101 C CA . GLU A 1 144 ? -9.451 10.373 -9.940 1.00 88.06 144 GLU A CA 1
ATOM 1102 C C . GLU A 1 144 ? -8.041 10.905 -10.209 1.00 88.06 144 GLU A C 1
ATOM 1104 O O . GLU A 1 144 ? -7.579 10.873 -11.347 1.00 88.06 144 GLU A O 1
ATOM 1109 N N . VAL A 1 145 ? -7.316 11.345 -9.182 1.00 92.06 145 VAL A N 1
ATOM 1110 C CA . VAL A 1 145 ? -5.933 11.818 -9.313 1.00 92.06 145 VAL A CA 1
ATOM 1111 C C . VAL A 1 145 ? -5.010 10.685 -9.761 1.00 92.06 145 VAL A C 1
ATOM 1113 O O . VAL A 1 145 ? -4.251 10.879 -10.709 1.00 92.06 145 VAL A O 1
ATOM 1116 N N . ILE A 1 146 ? -5.102 9.496 -9.159 1.00 92.62 146 ILE A N 1
ATOM 1117 C CA . ILE A 1 146 ? -4.328 8.312 -9.563 1.00 92.62 146 ILE A CA 1
ATOM 1118 C C . ILE A 1 146 ? -4.648 7.951 -11.020 1.00 92.62 146 ILE A C 1
ATOM 1120 O O . ILE A 1 146 ? -3.741 7.836 -11.847 1.00 92.62 146 ILE A O 1
ATOM 1124 N N . MET A 1 147 ? -5.929 7.859 -11.376 1.00 90.00 147 MET A N 1
ATOM 1125 C CA . MET A 1 147 ? -6.370 7.586 -12.747 1.00 90.00 147 MET A CA 1
ATOM 1126 C C . MET A 1 147 ? -5.865 8.646 -13.736 1.00 90.00 147 MET A C 1
ATOM 1128 O O . MET A 1 147 ? -5.439 8.318 -14.848 1.00 90.00 147 MET A O 1
ATOM 1132 N N . ASN A 1 148 ? -5.850 9.918 -13.339 1.00 92.06 148 ASN A N 1
ATOM 1133 C CA . ASN A 1 148 ? -5.326 11.015 -14.148 1.00 92.06 148 ASN A CA 1
ATOM 1134 C C . ASN A 1 148 ? -3.807 10.923 -14.330 1.00 92.06 148 ASN A C 1
ATOM 1136 O O . ASN A 1 148 ? -3.334 11.110 -15.448 1.00 92.06 148 ASN A O 1
ATOM 1140 N N . VAL A 1 149 ? -3.037 10.554 -13.301 1.00 93.31 149 VAL A N 1
ATOM 1141 C CA . VAL A 1 149 ? -1.585 10.324 -13.433 1.00 93.31 149 VAL A CA 1
ATOM 1142 C C . VAL A 1 149 ? -1.297 9.241 -14.478 1.00 93.31 149 VAL A C 1
ATOM 1144 O O . VAL A 1 149 ? -0.480 9.452 -15.376 1.00 93.31 149 VAL A O 1
ATOM 1147 N N . PHE A 1 150 ? -1.986 8.099 -14.410 1.00 91.44 150 PHE A N 1
ATOM 1148 C CA . PHE A 1 150 ? -1.748 6.985 -15.335 1.00 91.44 150 PHE A CA 1
ATOM 1149 C C . PHE A 1 150 ? -2.270 7.263 -16.753 1.00 91.44 150 PHE A C 1
ATOM 1151 O O . PHE A 1 150 ? -1.584 6.955 -17.731 1.00 91.44 150 PHE A O 1
ATOM 1158 N N . SER A 1 151 ? -3.446 7.881 -16.893 1.00 89.62 151 SER A N 1
ATOM 1159 C CA . SER A 1 151 ? -4.032 8.202 -18.205 1.00 89.62 151 SER A CA 1
ATOM 1160 C C . SER A 1 151 ? -3.328 9.364 -18.912 1.00 89.62 151 SER A C 1
ATOM 1162 O O . SER A 1 151 ? -3.272 9.399 -20.142 1.00 89.62 151 SER A O 1
ATOM 1164 N N . LYS A 1 152 ? -2.751 10.309 -18.158 1.00 89.62 152 LYS A N 1
ATOM 1165 C CA . LYS A 1 152 ? -1.998 11.453 -18.693 1.00 89.62 152 LYS A CA 1
ATOM 1166 C C . LYS A 1 152 ? -0.491 11.212 -18.750 1.00 89.62 152 LYS A C 1
ATOM 1168 O O . LYS A 1 152 ? 0.233 12.131 -19.118 1.00 89.62 152 LYS A O 1
ATOM 1173 N N . ALA A 1 153 ? -0.013 9.993 -18.493 1.00 87.31 153 ALA A N 1
ATOM 1174 C CA . ALA A 1 153 ? 1.405 9.643 -18.609 1.00 87.31 153 ALA A CA 1
ATOM 1175 C C . ALA A 1 153 ? 1.991 9.986 -19.995 1.00 87.31 153 ALA A C 1
ATOM 1177 O O . ALA A 1 153 ? 3.142 10.383 -20.119 1.00 87.31 153 ALA A O 1
ATOM 1178 N N . SER A 1 154 ? 1.188 9.891 -21.061 1.00 78.75 154 SER A N 1
ATOM 1179 C CA . SER A 1 154 ? 1.612 10.263 -22.416 1.00 78.75 154 SER A CA 1
ATOM 1180 C C . SER A 1 154 ? 1.375 11.729 -22.796 1.00 78.75 154 SER A C 1
ATOM 1182 O O . SER A 1 154 ? 1.669 12.097 -23.933 1.00 78.75 154 SER A O 1
ATOM 1184 N N . ALA A 1 155 ? 0.774 12.535 -21.917 1.00 72.38 155 ALA A N 1
ATOM 1185 C CA . ALA A 1 155 ? 0.445 13.933 -22.182 1.00 72.38 155 ALA A CA 1
ATOM 1186 C C . ALA A 1 155 ? 1.653 14.857 -21.946 1.00 72.38 155 ALA A C 1
ATOM 1188 O O . ALA A 1 155 ? 2.700 14.437 -21.453 1.00 72.38 155 ALA A O 1
ATOM 1189 N N . SER A 1 156 ? 1.515 16.133 -22.321 1.00 63.16 156 SER A N 1
ATOM 1190 C CA . SER A 1 156 ? 2.552 17.143 -22.107 1.00 63.16 156 SER A CA 1
ATOM 1191 C C . SER A 1 156 ? 2.974 17.217 -20.631 1.00 63.16 156 SER A C 1
ATOM 1193 O O . SER A 1 156 ? 2.145 17.154 -19.719 1.00 63.16 156 SER A O 1
ATOM 1195 N N . SER A 1 157 ? 4.282 17.399 -20.409 1.00 74.88 157 SER A N 1
ATOM 1196 C CA . SER A 1 157 ? 4.913 17.415 -19.081 1.00 74.88 157 SER A CA 1
ATOM 1197 C C . SER A 1 157 ? 4.171 18.241 -18.006 1.00 74.88 157 SER A C 1
ATOM 1199 O O . SER A 1 157 ? 3.972 17.702 -16.920 1.00 74.88 157 SER A O 1
ATOM 1201 N N . PRO A 1 158 ? 3.683 19.482 -18.239 1.00 84.81 158 PRO A N 1
ATOM 1202 C CA . PRO A 1 158 ? 3.150 20.306 -17.145 1.00 84.81 158 PRO A CA 1
ATOM 1203 C C . PRO A 1 158 ? 1.859 19.763 -16.516 1.00 84.81 158 PRO A C 1
ATOM 1205 O O . PRO A 1 158 ? 1.692 19.859 -15.302 1.00 84.81 158 PRO A O 1
ATOM 1208 N N . ILE A 1 159 ? 0.964 19.156 -17.305 1.00 86.25 159 ILE A N 1
ATOM 1209 C CA . ILE A 1 159 ? -0.299 18.599 -16.789 1.00 86.25 159 ILE A CA 1
ATOM 1210 C C . ILE A 1 159 ? -0.012 17.370 -15.928 1.00 86.25 159 ILE A C 1
ATOM 1212 O O . ILE A 1 159 ? -0.556 17.230 -14.835 1.00 86.25 159 ILE A O 1
ATOM 1216 N N . LEU A 1 160 ? 0.880 16.495 -16.399 1.00 90.06 160 LEU A N 1
ATOM 1217 C CA . LEU A 1 160 ? 1.305 15.336 -15.626 1.00 90.06 160 LEU A CA 1
ATOM 1218 C C . LEU A 1 160 ? 1.984 15.776 -14.323 1.00 90.06 160 LEU A C 1
ATOM 1220 O O . LEU A 1 160 ? 1.614 15.290 -13.260 1.00 90.06 160 LEU A O 1
ATOM 1224 N N . GLN A 1 161 ? 2.911 16.738 -14.378 1.00 91.06 161 GLN A N 1
ATOM 1225 C CA . GLN A 1 161 ? 3.594 17.251 -13.184 1.00 91.06 161 GLN A CA 1
ATOM 1226 C C . GLN A 1 161 ? 2.623 17.844 -12.156 1.00 91.06 161 GLN A C 1
ATOM 1228 O O . GLN A 1 161 ? 2.823 17.645 -10.959 1.00 91.06 161 GLN A O 1
ATOM 1233 N N . HIS A 1 162 ? 1.546 18.502 -12.597 1.00 91.88 162 HIS A N 1
ATOM 1234 C CA . HIS A 1 162 ? 0.495 18.970 -11.695 1.00 91.88 162 HIS A CA 1
ATOM 1235 C C . HIS A 1 162 ? -0.134 17.808 -10.907 1.00 91.88 162 HIS A C 1
ATOM 1237 O O . HIS A 1 162 ? -0.119 17.837 -9.676 1.00 91.88 162 HIS A O 1
ATOM 1243 N N . TYR A 1 163 ? -0.597 16.749 -11.579 1.00 92.62 163 TYR A N 1
ATOM 1244 C CA . TYR A 1 163 ? -1.188 15.591 -10.893 1.00 92.62 163 TYR A CA 1
ATOM 1245 C C . TYR A 1 163 ? -0.183 14.827 -10.026 1.00 92.62 163 TYR A C 1
ATOM 1247 O O . TYR A 1 163 ? -0.535 14.395 -8.932 1.00 92.62 163 TYR A O 1
ATOM 1255 N N . ILE A 1 164 ? 1.073 14.707 -10.469 1.00 93.62 164 ILE A N 1
ATOM 1256 C CA . ILE A 1 164 ? 2.159 14.137 -9.660 1.00 93.62 164 ILE A CA 1
ATOM 1257 C C . ILE A 1 164 ? 2.324 14.942 -8.365 1.00 93.62 164 ILE A C 1
ATOM 1259 O O . ILE A 1 164 ? 2.345 14.366 -7.279 1.00 93.62 164 ILE A O 1
ATOM 1263 N N . SER A 1 165 ? 2.407 16.272 -8.465 1.00 93.19 165 SER A N 1
ATOM 1264 C CA . SER A 1 165 ? 2.577 17.146 -7.301 1.00 93.19 165 SER A CA 1
ATOM 1265 C C . SER A 1 165 ? 1.406 17.041 -6.325 1.00 93.19 165 SER A C 1
ATOM 1267 O O . SER A 1 165 ? 1.624 16.933 -5.118 1.00 93.19 165 SER A O 1
ATOM 1269 N N . LEU A 1 166 ? 0.180 16.980 -6.849 1.00 90.62 166 LEU A N 1
ATOM 1270 C CA . LEU A 1 166 ? -1.036 16.858 -6.058 1.00 90.62 166 LEU A CA 1
ATOM 1271 C C . LEU A 1 166 ? -1.091 15.503 -5.349 1.00 90.62 166 LEU A C 1
ATOM 1273 O O . LEU A 1 166 ? -1.366 15.455 -4.153 1.00 90.62 166 LEU A O 1
ATOM 1277 N N . LEU A 1 167 ? -0.742 14.413 -6.038 1.00 92.62 167 LEU A N 1
ATOM 1278 C CA . LEU A 1 167 ? -0.695 13.084 -5.432 1.00 92.62 167 LEU A CA 1
ATOM 1279 C C . LEU A 1 167 ? 0.369 12.994 -4.330 1.00 92.62 167 LEU A C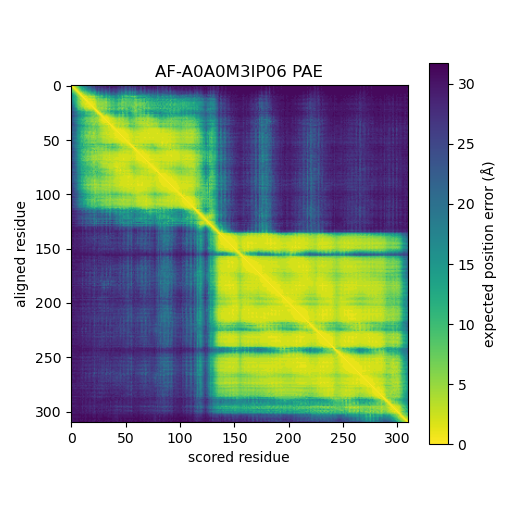 1
ATOM 1281 O O . LEU A 1 167 ? 0.111 12.412 -3.280 1.00 92.62 167 LEU A O 1
ATOM 1285 N N . ILE A 1 168 ? 1.539 13.612 -4.521 1.00 93.19 168 ILE A N 1
ATOM 1286 C CA . ILE A 1 168 ? 2.574 13.696 -3.480 1.00 93.19 168 ILE A CA 1
ATOM 1287 C C . ILE A 1 168 ? 2.063 14.486 -2.270 1.00 93.19 168 ILE A C 1
ATOM 1289 O O . ILE A 1 168 ? 2.254 14.049 -1.137 1.00 93.19 168 ILE A O 1
ATOM 1293 N N . GLN A 1 169 ? 1.424 15.639 -2.483 1.00 88.25 169 GLN A N 1
ATOM 1294 C CA . GLN A 1 169 ? 0.867 16.451 -1.396 1.00 88.25 169 GLN A CA 1
ATOM 1295 C C . GLN A 1 169 ? -0.215 15.693 -0.624 1.00 88.25 169 GLN A C 1
ATOM 1297 O O . GLN A 1 169 ? -0.172 15.655 0.603 1.00 88.25 169 GLN A O 1
ATOM 1302 N N . LEU A 1 170 ? -1.128 15.035 -1.339 1.00 83.94 170 LEU A N 1
ATOM 1303 C CA . LEU A 1 170 ? -2.186 14.217 -0.757 1.00 83.94 170 LEU A CA 1
ATOM 1304 C C . LEU A 1 170 ? -1.605 13.045 0.038 1.00 83.94 170 LEU A C 1
ATOM 1306 O O . LEU A 1 170 ? -2.028 12.809 1.161 1.00 83.94 170 LEU A O 1
ATOM 1310 N N . THR A 1 171 ? -0.573 12.380 -0.481 1.00 88.44 171 THR A N 1
ATOM 1311 C CA . THR A 1 171 ? 0.102 11.274 0.219 1.00 88.44 171 THR A CA 1
ATOM 1312 C C . THR A 1 171 ? 0.804 11.744 1.488 1.00 88.44 171 THR A C 1
ATOM 1314 O O . THR A 1 171 ? 0.751 11.061 2.503 1.00 88.44 171 THR A O 1
ATOM 1317 N N . LYS A 1 172 ? 1.441 12.921 1.463 1.00 83.94 172 LYS A N 1
ATOM 1318 C CA . LYS A 1 172 ? 2.072 13.508 2.655 1.00 83.94 172 LYS A CA 1
ATOM 1319 C C . LYS A 1 172 ? 1.048 13.909 3.711 1.00 83.94 172 LYS A C 1
ATOM 1321 O O . LYS A 1 172 ? 1.309 13.741 4.895 1.00 83.94 172 LYS A O 1
ATOM 1326 N N . ALA A 1 173 ? -0.084 14.463 3.283 1.00 79.94 173 ALA A N 1
ATOM 1327 C CA . ALA A 1 173 ? -1.145 14.885 4.186 1.00 79.94 173 ALA A CA 1
ATOM 1328 C C . ALA A 1 173 ? -1.923 13.690 4.756 1.00 79.94 173 ALA A C 1
ATOM 1330 O O . ALA A 1 173 ? -2.324 13.719 5.916 1.00 79.94 173 ALA A O 1
ATOM 1331 N N . GLN A 1 174 ? -2.157 12.656 3.942 1.00 79.56 174 GLN A N 1
ATOM 1332 C CA . GLN A 1 174 ? -2.999 11.504 4.268 1.00 79.56 174 GLN A CA 1
ATOM 1333 C C . GLN A 1 174 ? -2.425 10.196 3.680 1.00 79.56 174 GLN A C 1
ATOM 1335 O O . GLN A 1 174 ? -2.948 9.672 2.693 1.00 79.56 174 GLN A O 1
ATOM 1340 N N . PRO A 1 175 ? -1.375 9.618 4.296 1.00 81.62 175 PRO A N 1
ATOM 1341 C CA . PRO A 1 175 ? -0.734 8.386 3.820 1.00 81.62 175 PRO A CA 1
ATOM 1342 C C . PRO A 1 175 ? -1.701 7.200 3.679 1.00 81.62 175 PRO A C 1
ATOM 1344 O O . PRO A 1 175 ? -1.650 6.460 2.697 1.00 81.62 175 PRO A O 1
ATOM 1347 N N . TYR A 1 176 ? -2.633 7.050 4.625 1.00 78.31 176 TYR A N 1
ATOM 1348 C CA . TYR A 1 176 ? -3.607 5.953 4.652 1.00 78.31 176 TYR A CA 1
ATOM 1349 C C . TYR A 1 176 ? -4.592 5.977 3.481 1.00 78.31 176 TYR A C 1
ATOM 1351 O O . TYR A 1 176 ? -5.014 4.921 3.009 1.00 78.31 176 TYR A O 1
ATOM 1359 N N . LEU A 1 177 ? -4.909 7.167 2.958 1.00 81.12 177 LEU A N 1
ATOM 1360 C CA . LEU A 1 177 ? -5.745 7.303 1.767 1.00 81.12 177 LEU A CA 1
ATOM 1361 C C . LEU A 1 177 ? -5.075 6.629 0.568 1.00 81.12 177 LEU A C 1
ATOM 1363 O O . LEU A 1 177 ? -5.731 5.945 -0.214 1.00 81.12 177 LEU A O 1
ATOM 1367 N N . LEU A 1 178 ? -3.751 6.758 0.459 1.00 87.50 178 LEU A N 1
ATOM 1368 C CA . LEU A 1 178 ? -2.991 6.082 -0.580 1.00 87.50 178 LEU A CA 1
ATOM 1369 C C . LEU A 1 178 ? -2.871 4.575 -0.327 1.00 87.50 178 LEU A C 1
ATOM 1371 O O . LEU A 1 178 ? -3.003 3.806 -1.276 1.00 87.50 178 LEU A O 1
ATOM 1375 N N . ILE A 1 179 ? -2.657 4.149 0.925 1.00 85.62 179 ILE A N 1
ATOM 1376 C CA . ILE A 1 179 ? -2.568 2.722 1.289 1.00 85.62 179 ILE A CA 1
ATOM 1377 C C . ILE A 1 179 ? -3.814 1.968 0.805 1.00 85.62 179 ILE A C 1
ATOM 1379 O O . ILE A 1 179 ? -3.700 0.928 0.161 1.00 85.62 179 ILE A O 1
ATOM 1383 N N . ARG A 1 180 ? -5.002 2.549 1.002 1.00 82.69 180 ARG A N 1
ATOM 1384 C CA . ARG A 1 180 ? -6.281 1.978 0.546 1.00 82.69 180 ARG A CA 1
ATOM 1385 C C . ARG A 1 180 ? -6.397 1.858 -0.980 1.00 82.69 180 ARG A C 1
ATOM 1387 O O . ARG A 1 180 ? -7.152 1.023 -1.472 1.00 82.69 180 ARG A O 1
ATOM 1394 N N . HIS A 1 181 ? -5.621 2.642 -1.727 1.00 87.81 181 HIS A N 1
ATOM 1395 C CA . HIS A 1 181 ? -5.579 2.638 -3.190 1.00 87.81 181 HIS A CA 1
ATOM 1396 C C . HIS A 1 181 ? -4.382 1.874 -3.779 1.00 87.81 181 HIS A C 1
ATOM 1398 O O . HIS A 1 181 ? -4.182 1.904 -4.996 1.00 87.81 181 HIS A O 1
ATOM 1404 N N . LEU A 1 182 ? -3.585 1.164 -2.972 1.00 88.69 182 LEU A N 1
ATOM 1405 C CA . LEU A 1 182 ? -2.451 0.388 -3.490 1.00 88.69 182 LEU A CA 1
ATOM 1406 C C . LEU A 1 182 ? -2.895 -0.702 -4.472 1.00 88.69 182 LEU A C 1
ATOM 1408 O O . LEU A 1 182 ? -2.234 -0.910 -5.488 1.00 88.69 182 LEU A O 1
ATOM 1412 N N . SER A 1 183 ? -4.051 -1.323 -4.240 1.00 85.38 183 SER A N 1
ATOM 1413 C CA . SER A 1 183 ? -4.672 -2.283 -5.159 1.00 85.38 183 SER A CA 1
ATOM 1414 C C . SER A 1 183 ? -4.968 -1.666 -6.532 1.00 85.38 183 SER A C 1
ATOM 1416 O O . SER A 1 183 ? -4.643 -2.262 -7.562 1.00 85.38 183 SER A O 1
ATOM 1418 N N . LEU A 1 184 ? -5.496 -0.436 -6.562 1.00 86.94 184 LEU A N 1
ATOM 1419 C CA . LEU A 1 184 ? -5.715 0.322 -7.794 1.00 86.94 184 LEU A CA 1
ATOM 1420 C C . LEU A 1 184 ? -4.384 0.598 -8.500 1.00 86.94 184 LEU A C 1
ATOM 1422 O O . LEU A 1 184 ? -4.259 0.308 -9.689 1.00 86.94 184 LEU A O 1
ATOM 1426 N N . ILE A 1 185 ? -3.378 1.098 -7.780 1.00 92.12 185 ILE A N 1
ATOM 1427 C CA . ILE A 1 185 ? -2.0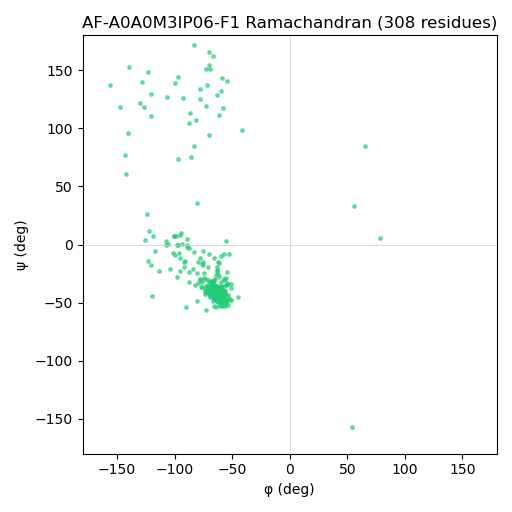49 1.377 -8.346 1.00 92.12 185 ILE A CA 1
ATOM 1428 C C . ILE A 1 185 ? -1.434 0.100 -8.929 1.00 92.12 185 ILE A C 1
ATOM 1430 O O . ILE A 1 185 ? -0.973 0.121 -10.068 1.00 92.12 185 ILE A O 1
ATOM 1434 N N . GLY A 1 186 ? -1.489 -1.022 -8.208 1.00 88.44 186 GLY A N 1
ATOM 1435 C CA . GLY A 1 186 ? -1.039 -2.323 -8.702 1.00 88.44 186 GLY A CA 1
ATOM 1436 C C . GLY A 1 186 ? -1.761 -2.742 -9.984 1.00 88.44 186 GLY A C 1
ATOM 1437 O O . GLY A 1 186 ? -1.114 -3.122 -10.960 1.00 88.44 186 GLY A O 1
ATOM 1438 N N . SER A 1 187 ? -3.089 -2.592 -10.028 1.00 85.25 187 SER A N 1
ATOM 1439 C CA . SER A 1 187 ? -3.896 -2.938 -11.207 1.00 85.25 187 SER A CA 1
ATOM 1440 C C . SER A 1 187 ? -3.577 -2.080 -12.438 1.00 85.25 187 SER A C 1
ATOM 1442 O O . SER A 1 187 ? -3.566 -2.595 -13.554 1.00 85.25 187 SER A O 1
ATOM 1444 N N . LEU A 1 188 ? -3.266 -0.792 -12.247 1.00 88.88 188 LEU A N 1
ATOM 1445 C CA . LEU A 1 188 ? -2.886 0.129 -13.321 1.00 88.88 188 LEU A CA 1
ATOM 1446 C C . LEU A 1 188 ? -1.435 -0.069 -13.764 1.00 88.88 188 LEU A C 1
ATOM 1448 O O . LEU A 1 188 ? -1.106 0.145 -14.931 1.00 88.88 188 LEU A O 1
ATOM 1452 N N . LEU A 1 189 ? -0.562 -0.492 -12.850 1.00 92.56 189 LEU A N 1
ATOM 1453 C CA . LEU A 1 189 ? 0.845 -0.739 -13.135 1.00 92.56 189 LEU A CA 1
ATOM 1454 C C . LEU A 1 189 ? 1.064 -2.056 -13.888 1.00 92.56 189 LEU A C 1
ATOM 1456 O O . LEU A 1 189 ? 1.949 -2.124 -14.737 1.00 92.56 189 LEU A O 1
ATOM 1460 N N . LEU A 1 190 ? 0.238 -3.074 -13.645 1.00 89.25 190 LEU A N 1
ATOM 1461 C CA . LEU A 1 190 ? 0.332 -4.370 -14.319 1.00 89.25 190 LEU A CA 1
ATOM 1462 C C . LEU A 1 190 ? 0.329 -4.277 -15.864 1.00 89.25 190 LEU A C 1
ATOM 1464 O O . LEU A 1 190 ? 1.239 -4.830 -16.489 1.00 89.25 190 LEU A O 1
ATOM 1468 N N . PRO A 1 191 ? -0.625 -3.586 -16.528 1.00 88.56 191 PRO A N 1
ATOM 1469 C CA . PRO A 1 191 ? -0.583 -3.410 -17.978 1.00 88.56 191 PRO A CA 1
ATOM 1470 C C . PRO A 1 191 ? 0.580 -2.515 -18.420 1.00 88.56 191 PRO A C 1
ATOM 1472 O O . PRO A 1 191 ? 1.144 -2.751 -19.487 1.00 88.56 191 PRO A O 1
ATOM 1475 N N . VAL A 1 192 ? 0.983 -1.531 -17.602 1.00 89.94 192 VAL A N 1
ATOM 1476 C CA . VAL A 1 192 ? 2.169 -0.701 -17.873 1.00 89.94 192 VAL A CA 1
ATOM 1477 C C . VAL A 1 192 ? 3.421 -1.572 -17.917 1.00 89.94 192 VAL A C 1
ATOM 1479 O O . VAL A 1 192 ? 4.212 -1.430 -18.843 1.00 89.94 192 VAL A O 1
ATOM 1482 N N . GLY A 1 193 ? 3.569 -2.530 -17.001 1.00 87.62 193 GLY A N 1
ATOM 1483 C CA . GLY A 1 193 ? 4.731 -3.415 -16.942 1.00 87.62 193 GLY A CA 1
ATOM 1484 C C . GLY A 1 193 ? 4.934 -4.298 -18.175 1.00 87.62 193 GLY A C 1
ATOM 1485 O O . GLY A 1 193 ? 6.032 -4.795 -18.395 1.00 87.62 193 GLY A O 1
ATOM 1486 N N . ARG A 1 194 ? 3.905 -4.443 -19.018 1.00 88.75 194 ARG A N 1
ATOM 1487 C CA . ARG A 1 194 ? 3.949 -5.202 -20.279 1.00 88.75 194 ARG A CA 1
ATOM 1488 C C . ARG A 1 194 ? 4.198 -4.328 -21.513 1.00 88.75 194 ARG A C 1
ATOM 1490 O O . ARG A 1 194 ? 4.227 -4.840 -22.631 1.00 88.75 194 ARG A O 1
ATOM 1497 N N . LEU A 1 195 ? 4.338 -3.011 -21.349 1.00 89.56 195 LEU A N 1
ATOM 1498 C CA . LEU A 1 195 ? 4.553 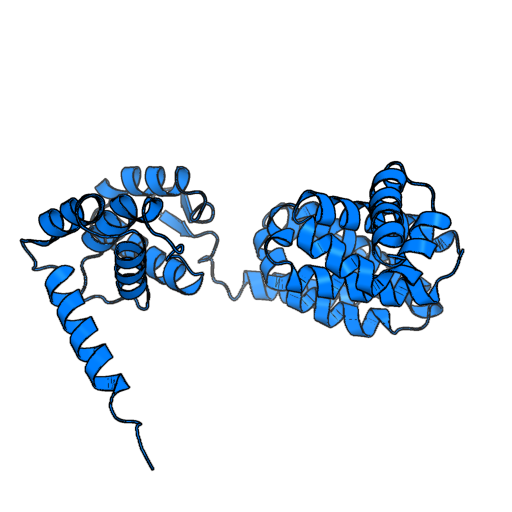-2.102 -22.471 1.00 89.56 195 LEU A CA 1
ATOM 1499 C C . LEU A 1 195 ? 5.973 -2.228 -23.048 1.00 89.56 195 LEU A C 1
ATOM 1501 O O . LEU A 1 195 ? 6.931 -2.478 -22.316 1.00 89.56 195 LEU A O 1
ATOM 1505 N N . PRO A 1 196 ? 6.160 -1.950 -24.353 1.00 89.19 196 PRO A N 1
ATOM 1506 C CA . PRO A 1 196 ? 7.489 -1.898 -24.947 1.00 89.19 196 PRO A CA 1
ATOM 1507 C C . PRO A 1 196 ? 8.378 -0.848 -24.272 1.00 89.19 196 PRO A C 1
ATOM 1509 O O . PRO A 1 196 ? 7.933 0.272 -23.996 1.00 89.19 196 PRO A O 1
ATOM 1512 N N . MET A 1 197 ? 9.673 -1.146 -24.132 1.00 87.94 197 MET A N 1
ATOM 1513 C CA . MET A 1 197 ? 10.640 -0.282 -23.433 1.00 87.94 197 MET A CA 1
ATOM 1514 C C . MET A 1 197 ? 10.678 1.157 -23.939 1.00 87.94 197 MET A C 1
ATOM 1516 O O . MET A 1 197 ? 10.855 2.093 -23.160 1.00 87.94 197 MET A O 1
ATOM 1520 N N . ARG A 1 198 ? 10.464 1.363 -25.243 1.00 87.31 198 ARG A N 1
ATOM 1521 C CA . ARG A 1 198 ? 10.379 2.705 -25.830 1.00 87.31 198 ARG A CA 1
ATOM 1522 C C . ARG A 1 198 ? 9.243 3.524 -25.211 1.00 87.31 198 ARG A C 1
ATOM 1524 O O . ARG A 1 198 ? 9.454 4.695 -24.916 1.00 87.31 198 ARG A O 1
ATOM 1531 N N . GLN A 1 199 ? 8.073 2.917 -25.002 1.00 88.69 199 GLN A N 1
ATOM 1532 C CA . GLN A 1 199 ? 6.915 3.590 -24.409 1.00 88.69 199 GLN A CA 1
ATOM 1533 C C . GLN A 1 199 ? 7.113 3.836 -22.916 1.00 88.69 199 GLN A C 1
ATOM 1535 O O . GLN A 1 199 ? 6.808 4.927 -22.438 1.00 88.69 199 GLN A O 1
ATOM 1540 N N . LEU A 1 200 ? 7.681 2.863 -22.198 1.00 89.62 200 LEU A N 1
ATOM 1541 C CA . LEU A 1 200 ? 8.024 3.029 -20.787 1.00 89.62 200 LEU A CA 1
ATOM 1542 C C . LEU A 1 200 ? 8.974 4.213 -20.592 1.00 89.62 200 LEU A C 1
ATOM 1544 O O . LEU A 1 200 ? 8.703 5.108 -19.794 1.00 89.62 200 LEU A O 1
ATOM 1548 N N . LYS A 1 201 ? 10.034 4.267 -21.404 1.00 88.56 201 LYS A N 1
ATOM 1549 C CA . LYS A 1 201 ? 11.033 5.336 -21.381 1.00 88.56 201 LYS A CA 1
ATOM 1550 C C . LYS A 1 201 ? 10.440 6.706 -21.700 1.00 88.56 201 LYS A C 1
ATOM 1552 O O . LYS A 1 201 ? 10.777 7.676 -21.030 1.00 88.56 201 LYS A O 1
ATOM 1557 N N . SER A 1 202 ? 9.61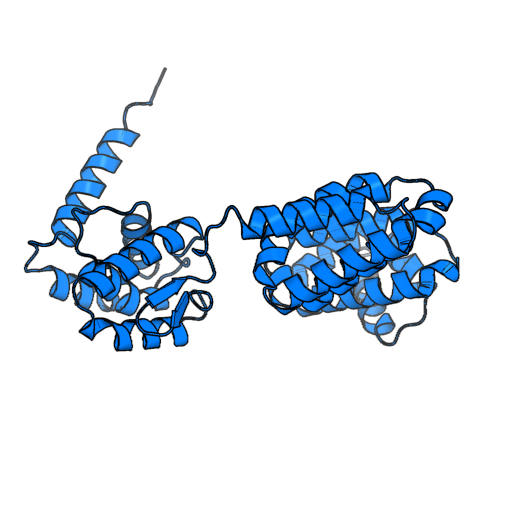3 6.809 -22.740 1.00 87.31 202 SER A N 1
ATOM 1558 C CA . SER A 1 202 ? 9.160 8.113 -23.233 1.00 87.31 202 SER A CA 1
ATOM 1559 C C . SER A 1 202 ? 7.905 8.647 -22.544 1.00 87.31 202 SER A C 1
ATOM 1561 O O . SER A 1 202 ? 7.672 9.847 -22.607 1.00 87.31 202 SER A O 1
ATOM 1563 N N . LYS A 1 203 ? 7.071 7.779 -21.954 1.00 89.44 203 LYS A N 1
ATOM 1564 C CA . LYS A 1 203 ? 5.757 8.154 -21.396 1.00 89.44 203 LYS A CA 1
ATOM 1565 C C . LYS A 1 203 ? 5.648 7.869 -19.898 1.00 89.44 203 LYS A C 1
ATOM 1567 O O . LYS A 1 203 ? 5.179 8.704 -19.142 1.00 89.44 203 LYS A O 1
ATOM 1572 N N . TYR A 1 204 ? 6.097 6.702 -19.441 1.00 92.06 204 TYR A N 1
ATOM 1573 C CA . TYR A 1 204 ? 5.781 6.239 -18.084 1.00 92.06 204 TYR A CA 1
ATOM 1574 C C . TYR A 1 204 ? 6.903 6.428 -17.065 1.00 92.06 204 TYR A C 1
ATOM 1576 O O . TYR A 1 204 ? 6.653 6.244 -15.881 1.00 92.06 204 TYR A O 1
ATOM 1584 N N . ILE A 1 205 ? 8.110 6.839 -17.469 1.00 91.12 205 ILE A N 1
ATOM 1585 C CA . ILE A 1 205 ? 9.261 6.928 -16.556 1.00 91.12 205 ILE A CA 1
ATOM 1586 C C . ILE A 1 205 ? 8.971 7.760 -15.297 1.00 91.12 205 ILE A C 1
ATOM 1588 O O . ILE A 1 205 ? 9.289 7.326 -14.194 1.00 91.12 205 ILE A O 1
ATOM 1592 N N . SER A 1 206 ? 8.304 8.910 -15.431 1.00 91.50 206 SER A N 1
ATOM 1593 C CA . SER A 1 206 ? 7.949 9.759 -14.287 1.00 91.50 206 SER A CA 1
ATOM 1594 C C . SER A 1 206 ? 6.926 9.097 -13.363 1.00 91.50 206 SER A C 1
ATOM 1596 O O . SER A 1 206 ? 7.035 9.230 -12.149 1.00 91.50 206 SER A O 1
ATOM 1598 N N . VAL A 1 207 ? 5.975 8.344 -13.921 1.00 93.94 207 VAL A N 1
ATOM 1599 C CA . VAL A 1 207 ? 4.970 7.593 -13.151 1.00 93.94 207 VAL A CA 1
ATOM 1600 C C . VAL A 1 207 ? 5.620 6.416 -12.423 1.00 93.94 207 VAL A C 1
ATOM 1602 O O . VAL A 1 207 ? 5.361 6.206 -11.243 1.00 93.94 207 VAL A O 1
ATOM 1605 N N . LEU A 1 208 ? 6.524 5.690 -13.087 1.00 94.94 208 LEU A N 1
ATOM 1606 C CA . LEU A 1 208 ? 7.274 4.585 -12.484 1.00 94.94 208 LEU A CA 1
ATOM 1607 C C . LEU A 1 208 ? 8.150 5.058 -11.321 1.00 94.94 208 LEU A C 1
ATOM 1609 O O . LEU A 1 208 ? 8.241 4.377 -10.304 1.00 94.94 208 LEU A O 1
ATOM 1613 N N . VAL A 1 209 ? 8.795 6.216 -11.455 1.00 94.19 209 VAL A N 1
ATOM 1614 C CA . VAL A 1 209 ? 9.564 6.811 -10.354 1.00 94.19 209 VAL A CA 1
ATOM 1615 C C . VAL A 1 209 ? 8.635 7.226 -9.215 1.00 94.19 209 VAL A C 1
ATOM 1617 O O . VAL A 1 209 ? 8.916 6.902 -8.062 1.00 94.19 209 VAL A O 1
ATOM 1620 N N . LEU A 1 210 ? 7.516 7.884 -9.538 1.00 95.19 210 LEU A N 1
ATOM 1621 C CA . LEU A 1 210 ? 6.539 8.328 -8.550 1.00 95.19 210 LEU A CA 1
ATOM 1622 C C . LEU A 1 210 ? 6.008 7.170 -7.709 1.00 95.19 210 LEU A C 1
ATOM 1624 O O . LEU A 1 210 ? 5.977 7.290 -6.495 1.00 95.19 210 LEU A O 1
ATOM 1628 N N . VAL A 1 211 ? 5.603 6.057 -8.321 1.00 96.31 211 VAL A N 1
ATOM 1629 C CA . VAL A 1 211 ? 5.025 4.930 -7.574 1.00 96.31 211 VAL A CA 1
ATOM 1630 C C . VAL A 1 211 ? 6.010 4.389 -6.531 1.00 96.31 211 VAL A C 1
ATOM 1632 O O . VAL A 1 211 ? 5.610 4.158 -5.395 1.00 96.31 211 VAL A O 1
ATOM 1635 N N . LEU A 1 212 ? 7.304 4.276 -6.850 1.00 96.31 212 LEU A N 1
ATOM 1636 C CA . LEU A 1 212 ? 8.313 3.871 -5.861 1.00 96.31 212 LEU A CA 1
ATOM 1637 C C . LEU A 1 212 ? 8.491 4.913 -4.749 1.00 96.31 212 LEU A C 1
ATOM 1639 O O . LEU A 1 212 ? 8.623 4.546 -3.584 1.00 96.31 212 LEU A O 1
ATOM 1643 N N . ASP A 1 213 ? 8.468 6.204 -5.088 1.00 95.25 213 ASP A N 1
ATOM 1644 C CA . ASP A 1 213 ? 8.540 7.281 -4.094 1.00 95.25 213 ASP A CA 1
ATOM 1645 C C . ASP A 1 213 ? 7.329 7.288 -3.165 1.00 95.25 213 ASP A C 1
ATOM 1647 O O . ASP A 1 213 ? 7.471 7.495 -1.961 1.00 95.25 213 ASP A O 1
ATOM 1651 N N . LEU A 1 214 ? 6.149 7.011 -3.713 1.00 94.69 214 LEU A N 1
ATOM 1652 C CA . LEU A 1 214 ? 4.923 6.867 -2.951 1.00 94.69 214 LEU A CA 1
ATOM 1653 C C . LEU A 1 214 ? 5.035 5.723 -1.942 1.00 94.69 214 LEU A C 1
ATOM 1655 O O . LEU A 1 214 ? 4.779 5.969 -0.769 1.00 94.69 214 LEU A O 1
ATOM 1659 N N . LEU A 1 215 ? 5.499 4.535 -2.355 1.00 94.38 215 LEU A N 1
ATOM 1660 C CA . LEU A 1 215 ? 5.717 3.393 -1.451 1.00 94.38 215 LEU A CA 1
ATOM 1661 C C . LEU A 1 215 ? 6.683 3.725 -0.305 1.00 94.38 215 LEU A C 1
ATOM 1663 O O . LEU A 1 215 ? 6.432 3.369 0.846 1.00 94.38 215 LEU A O 1
ATOM 1667 N N . LEU A 1 216 ? 7.774 4.434 -0.604 1.00 93.19 216 LEU A N 1
ATOM 1668 C CA . LEU A 1 216 ? 8.727 4.867 0.420 1.00 93.19 216 LEU A CA 1
ATOM 1669 C C . LEU A 1 216 ? 8.116 5.892 1.388 1.00 93.19 216 LEU A C 1
ATOM 1671 O O . LEU A 1 216 ? 8.441 5.858 2.570 1.00 93.19 216 LEU A O 1
ATOM 1675 N N . MET A 1 217 ? 7.224 6.774 0.921 1.00 91.62 217 MET A N 1
ATOM 1676 C CA . MET A 1 217 ? 6.549 7.763 1.777 1.00 91.62 217 MET A CA 1
ATOM 1677 C C . MET A 1 217 ? 5.538 7.140 2.744 1.00 91.62 217 MET A C 1
ATOM 1679 O O . MET A 1 217 ? 5.374 7.650 3.845 1.00 91.62 217 MET A O 1
ATOM 1683 N N . ILE A 1 218 ? 4.877 6.051 2.351 1.00 87.81 218 ILE A N 1
ATOM 1684 C CA . ILE A 1 218 ? 3.859 5.361 3.168 1.00 87.81 218 ILE A CA 1
ATOM 1685 C C . ILE A 1 218 ? 4.429 4.188 3.989 1.00 87.81 218 ILE A C 1
ATOM 1687 O O . ILE A 1 218 ? 3.689 3.379 4.550 1.00 87.81 218 ILE A O 1
ATOM 1691 N N . THR A 1 219 ? 5.757 4.069 4.038 1.00 85.38 219 THR A N 1
ATOM 1692 C CA . THR A 1 219 ? 6.468 3.136 4.922 1.00 85.38 219 THR A CA 1
ATOM 1693 C C . THR A 1 219 ? 6.370 3.639 6.375 1.00 85.38 219 THR A C 1
ATOM 1695 O O . THR A 1 219 ? 6.568 4.834 6.591 1.00 85.38 219 THR A O 1
ATOM 1698 N N . PRO A 1 220 ? 6.125 2.781 7.388 1.00 80.88 220 PRO A N 1
ATOM 1699 C CA . PRO A 1 220 ? 6.091 1.315 7.335 1.00 80.88 220 PRO A CA 1
ATOM 1700 C C . PRO A 1 220 ? 4.711 0.714 7.041 1.00 80.88 220 PRO A C 1
ATOM 1702 O O . PRO A 1 220 ? 4.626 -0.471 6.721 1.00 80.88 220 PRO A O 1
ATOM 1705 N N . ASP A 1 221 ? 3.638 1.496 7.142 1.00 75.12 221 ASP A N 1
ATOM 1706 C CA . ASP A 1 221 ? 2.270 0.976 7.217 1.00 75.12 221 ASP A CA 1
ATOM 1707 C C . ASP A 1 221 ? 1.827 0.219 5.964 1.00 75.12 221 ASP A C 1
ATOM 1709 O O . ASP A 1 221 ? 1.190 -0.828 6.074 1.00 75.12 221 ASP A O 1
ATOM 1713 N N . ALA A 1 222 ? 2.255 0.658 4.782 1.00 74.31 222 ALA A N 1
ATOM 1714 C CA . ALA A 1 222 ? 1.940 -0.027 3.531 1.00 74.31 222 ALA A CA 1
ATOM 1715 C C . ALA A 1 222 ? 2.492 -1.455 3.436 1.00 74.31 222 ALA A C 1
ATOM 1717 O O . ALA A 1 222 ? 1.942 -2.288 2.722 1.00 74.31 222 ALA A O 1
ATOM 1718 N N . PHE A 1 223 ? 3.567 -1.759 4.165 1.00 78.44 223 PHE A N 1
ATOM 1719 C CA . PHE A 1 223 ? 4.189 -3.080 4.135 1.00 78.44 223 PHE A CA 1
ATOM 1720 C C . PHE A 1 223 ? 3.497 -4.083 5.061 1.00 78.44 223 PHE A C 1
ATOM 1722 O O . PHE A 1 223 ? 3.821 -5.266 5.004 1.00 78.44 223 PHE A O 1
ATOM 1729 N N . LYS A 1 224 ? 2.518 -3.663 5.873 1.00 70.50 224 LYS 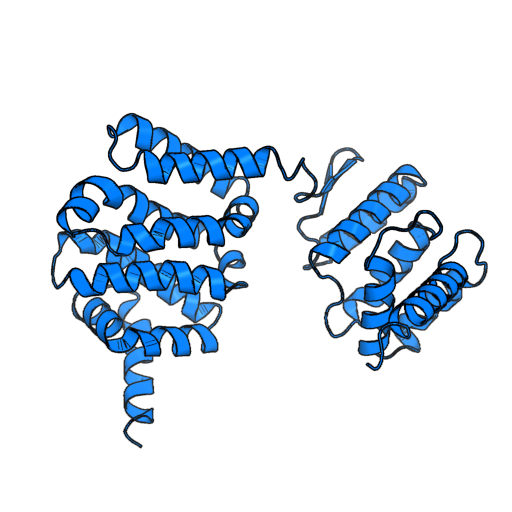A N 1
ATOM 1730 C CA . LYS A 1 224 ? 1.680 -4.592 6.650 1.00 70.50 224 LYS A CA 1
ATOM 1731 C C . LYS A 1 224 ? 0.809 -5.460 5.730 1.00 70.50 224 LYS A C 1
ATOM 1733 O O . LYS A 1 224 ? 0.624 -6.645 5.992 1.00 70.50 224 LYS A O 1
ATOM 1738 N N . GLU A 1 225 ? 0.343 -4.903 4.612 1.00 69.94 225 GLU A N 1
ATOM 1739 C CA . GLU A 1 225 ? -0.443 -5.609 3.593 1.00 69.94 225 GLU A CA 1
ATOM 1740 C C . GLU A 1 225 ? 0.432 -6.089 2.429 1.00 69.94 225 GLU A C 1
ATOM 1742 O O . GLU A 1 225 ? 0.417 -5.560 1.315 1.00 69.94 225 GLU A O 1
ATOM 1747 N N . ALA A 1 226 ? 1.214 -7.133 2.690 1.00 75.31 226 ALA A N 1
ATOM 1748 C CA . ALA A 1 226 ? 2.223 -7.619 1.756 1.00 75.31 226 ALA A CA 1
ATOM 1749 C C . ALA A 1 226 ? 1.690 -8.006 0.357 1.00 75.31 226 ALA A C 1
ATOM 1751 O O . ALA A 1 226 ? 2.410 -7.831 -0.619 1.00 75.31 226 ALA A O 1
ATOM 1752 N N . THR A 1 227 ? 0.436 -8.454 0.217 1.00 83.31 227 THR A N 1
ATOM 1753 C CA . THR A 1 227 ? -0.153 -8.842 -1.085 1.00 83.31 227 THR A CA 1
ATOM 1754 C C . THR A 1 227 ? -0.199 -7.690 -2.096 1.00 83.31 227 THR A C 1
ATOM 1756 O O . THR A 1 227 ? 0.081 -7.882 -3.283 1.00 83.31 227 THR A O 1
ATOM 1759 N N . GLN A 1 228 ? -0.549 -6.481 -1.647 1.00 84.12 228 GLN A N 1
ATOM 1760 C CA . GLN A 1 228 ? -0.683 -5.321 -2.532 1.00 84.12 228 GLN A CA 1
ATOM 1761 C C . GLN A 1 228 ? 0.696 -4.815 -2.975 1.00 84.12 228 GLN A C 1
ATOM 1763 O O . GLN A 1 228 ? 0.908 -4.507 -4.149 1.00 84.12 228 GLN A O 1
ATOM 1768 N N . ILE A 1 229 ? 1.659 -4.814 -2.049 1.00 90.69 229 ILE A N 1
ATOM 1769 C CA . ILE A 1 229 ? 3.056 -4.471 -2.328 1.00 90.69 229 ILE A CA 1
ATOM 1770 C C . ILE A 1 229 ? 3.678 -5.460 -3.310 1.00 90.69 229 ILE A C 1
ATOM 1772 O O . ILE A 1 229 ? 4.255 -5.035 -4.306 1.00 90.69 229 ILE A O 1
ATOM 1776 N N . GLU A 1 230 ? 3.524 -6.764 -3.077 1.00 92.94 230 GLU A N 1
ATOM 1777 C CA . GLU A 1 230 ? 4.028 -7.815 -3.968 1.00 92.94 230 GLU A CA 1
ATOM 1778 C C . GLU A 1 230 ? 3.488 -7.641 -5.394 1.00 92.94 230 GLU A C 1
ATOM 1780 O O . GLU A 1 230 ? 4.256 -7.708 -6.348 1.00 92.94 230 GLU A O 1
ATOM 1785 N N . THR A 1 231 ? 2.205 -7.296 -5.554 1.00 91.31 231 THR A N 1
ATOM 1786 C CA . THR A 1 231 ? 1.603 -7.026 -6.874 1.00 91.31 231 THR A CA 1
ATOM 1787 C C . THR A 1 231 ? 2.292 -5.862 -7.600 1.00 91.31 231 THR A C 1
ATOM 1789 O O . THR A 1 23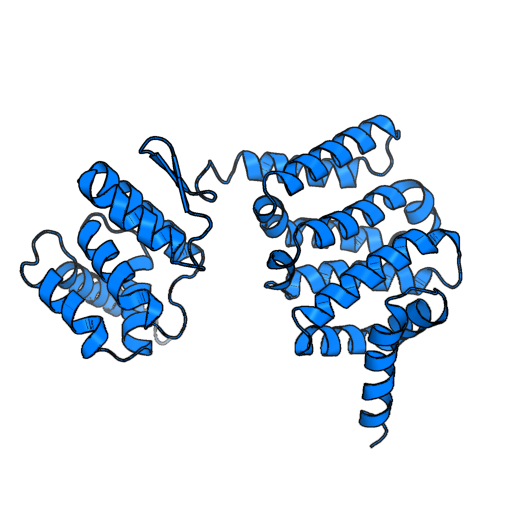1 ? 2.591 -5.939 -8.799 1.00 91.31 231 THR A O 1
ATOM 1792 N N . ILE A 1 232 ? 2.578 -4.774 -6.878 1.00 94.88 232 ILE A N 1
ATOM 1793 C CA . ILE A 1 232 ? 3.290 -3.617 -7.429 1.00 94.88 232 ILE A CA 1
ATOM 1794 C C . ILE A 1 232 ? 4.730 -4.009 -7.782 1.00 94.88 232 ILE A C 1
ATOM 1796 O O . ILE A 1 232 ? 5.172 -3.760 -8.903 1.00 94.88 232 ILE A O 1
ATOM 1800 N N . LEU A 1 233 ? 5.450 -4.668 -6.870 1.00 95.31 233 LEU A N 1
ATOM 1801 C CA . LEU A 1 233 ? 6.837 -5.092 -7.081 1.00 95.31 233 LEU A CA 1
ATOM 1802 C C . LEU A 1 233 ? 6.978 -6.092 -8.234 1.00 95.31 233 LEU A C 1
ATOM 1804 O O . LEU A 1 233 ? 7.902 -5.955 -9.032 1.00 95.31 233 LEU A O 1
ATOM 1808 N N . SER A 1 234 ? 6.048 -7.035 -8.392 1.00 93.94 234 SER A N 1
ATOM 1809 C CA . SER A 1 234 ? 6.021 -7.957 -9.534 1.00 93.94 234 SER A CA 1
ATOM 1810 C C . SER A 1 234 ? 5.925 -7.215 -10.864 1.00 93.94 234 SER A C 1
ATOM 1812 O O . SER A 1 234 ? 6.584 -7.595 -11.830 1.00 93.94 234 SER A O 1
ATOM 1814 N N . SER A 1 235 ? 5.181 -6.107 -10.919 1.00 94.50 235 SER A N 1
ATOM 1815 C CA . SER A 1 235 ? 5.127 -5.275 -12.128 1.00 94.50 235 SER A CA 1
ATOM 1816 C C . SER A 1 235 ? 6.485 -4.636 -12.443 1.00 94.50 235 SER A C 1
ATOM 1818 O O . SER A 1 235 ? 6.864 -4.554 -13.609 1.00 94.50 235 SER A O 1
ATOM 1820 N N . TYR A 1 236 ? 7.258 -4.238 -11.427 1.00 94.94 236 TYR A N 1
ATOM 1821 C CA . TYR A 1 236 ? 8.633 -3.763 -11.623 1.00 94.94 236 TYR A CA 1
ATOM 1822 C C . TYR A 1 236 ? 9.591 -4.877 -12.033 1.00 94.94 236 TYR A C 1
ATOM 1824 O O . TYR A 1 236 ? 10.426 -4.647 -12.903 1.00 94.94 236 TYR A O 1
ATOM 1832 N N . PHE A 1 237 ? 9.466 -6.079 -11.469 1.00 93.19 237 PHE A N 1
ATOM 1833 C CA . PHE A 1 237 ? 10.272 -7.218 -11.908 1.00 93.19 237 PHE A CA 1
ATOM 1834 C C . PHE A 1 237 ? 10.036 -7.536 -13.388 1.00 93.19 237 PHE A C 1
ATOM 1836 O O . PHE A 1 237 ? 11.009 -7.685 -14.120 1.00 93.19 237 PHE A O 1
ATOM 1843 N N . LEU A 1 238 ? 8.784 -7.519 -13.860 1.00 91.25 238 LEU A N 1
ATOM 1844 C CA . LEU A 1 238 ? 8.469 -7.665 -15.290 1.00 91.25 238 LEU A CA 1
ATOM 1845 C C . LEU A 1 238 ? 9.119 -6.570 -16.149 1.00 91.25 238 LEU A C 1
ATOM 1847 O O . LEU A 1 238 ? 9.651 -6.848 -17.221 1.00 91.25 238 LEU A O 1
ATOM 1851 N N . ILE A 1 239 ? 9.106 -5.321 -15.671 1.00 91.00 239 ILE A N 1
ATOM 1852 C CA . ILE A 1 239 ? 9.759 -4.200 -16.359 1.00 91.00 239 ILE A CA 1
ATOM 1853 C C . ILE A 1 239 ? 11.270 -4.437 -16.448 1.00 91.00 239 ILE A C 1
ATOM 1855 O O . ILE A 1 239 ? 11.859 -4.252 -17.513 1.00 91.00 239 ILE A O 1
ATOM 1859 N N . PHE A 1 240 ? 11.906 -4.848 -15.350 1.00 89.50 240 PHE A N 1
ATOM 1860 C CA . PHE A 1 240 ? 13.356 -5.006 -15.288 1.00 89.50 240 PHE A CA 1
ATOM 1861 C C . PHE A 1 240 ? 13.883 -6.239 -16.014 1.00 89.50 240 PHE A C 1
ATOM 1863 O O . PHE A 1 240 ? 14.986 -6.163 -16.557 1.00 89.50 240 PHE A O 1
ATOM 1870 N N . ASP A 1 241 ? 13.094 -7.308 -16.104 1.00 86.12 241 ASP A N 1
ATOM 1871 C CA . ASP A 1 241 ? 13.426 -8.491 -16.902 1.00 86.12 241 ASP A CA 1
ATOM 1872 C C . ASP A 1 241 ? 13.717 -8.115 -18.370 1.00 86.12 241 ASP A C 1
ATOM 1874 O O . ASP A 1 241 ? 14.652 -8.611 -18.996 1.00 86.12 241 ASP A O 1
ATOM 1878 N N . GLY A 1 242 ? 13.005 -7.114 -18.902 1.00 76.25 242 GLY A N 1
ATOM 1879 C CA . GLY A 1 242 ? 13.211 -6.611 -20.262 1.00 76.25 242 GLY A CA 1
ATOM 1880 C C . GLY A 1 242 ? 14.266 -5.505 -20.433 1.00 76.25 242 GLY A C 1
ATOM 1881 O O . GLY A 1 242 ? 14.486 -5.059 -21.563 1.00 76.25 242 GLY A O 1
ATOM 1882 N N . ILE A 1 243 ? 14.898 -5.004 -19.361 1.00 72.75 243 ILE A N 1
ATOM 1883 C CA . ILE A 1 243 ? 15.691 -3.754 -19.401 1.00 72.75 243 ILE A CA 1
ATOM 1884 C C . ILE A 1 243 ? 17.204 -3.952 -19.614 1.00 72.75 243 ILE A C 1
ATOM 1886 O O . ILE A 1 243 ? 17.873 -3.042 -20.120 1.00 72.75 243 ILE A O 1
ATOM 1890 N N . GLY A 1 244 ? 17.770 -5.120 -19.307 1.00 66.69 244 GLY A N 1
ATOM 1891 C CA . GLY A 1 244 ? 19.212 -5.371 -19.453 1.00 66.69 244 GLY A CA 1
ATOM 1892 C C . GLY A 1 244 ? 20.111 -4.342 -18.728 1.00 66.69 244 GLY A C 1
ATOM 1893 O O . GLY A 1 244 ? 19.700 -3.662 -17.791 1.00 66.69 244 GLY A O 1
ATOM 1894 N N . ARG A 1 245 ? 21.377 -4.194 -19.157 1.00 68.25 245 ARG A N 1
ATOM 1895 C CA . ARG A 1 245 ? 22.399 -3.314 -18.523 1.00 68.25 245 ARG A CA 1
ATOM 1896 C C . ARG A 1 245 ? 22.295 -1.825 -18.895 1.00 68.25 245 ARG A C 1
ATOM 1898 O O . ARG A 1 245 ? 23.308 -1.145 -19.071 1.00 68.25 245 ARG A O 1
ATOM 1905 N N . ASN A 1 246 ? 21.093 -1.291 -19.080 1.00 76.25 246 ASN A N 1
ATOM 1906 C CA . ASN A 1 246 ? 20.943 0.076 -19.571 1.00 76.25 246 ASN A CA 1
ATOM 1907 C C . ASN A 1 246 ? 20.965 1.117 -18.435 1.00 76.25 246 ASN A C 1
ATOM 1909 O O . ASN A 1 246 ? 20.011 1.237 -17.668 1.00 76.25 246 ASN A O 1
ATOM 1913 N N . ARG A 1 247 ? 22.022 1.947 -18.408 1.00 76.69 247 ARG A N 1
ATOM 1914 C CA . ARG A 1 247 ? 22.231 3.037 -17.429 1.00 76.69 247 ARG A CA 1
ATOM 1915 C C . ARG A 1 247 ? 21.074 4.031 -17.329 1.00 76.69 247 ARG A C 1
ATOM 1917 O O . ARG A 1 247 ? 20.934 4.681 -16.300 1.00 76.69 247 ARG A O 1
ATOM 1924 N N . PHE A 1 248 ? 20.244 4.157 -18.366 1.00 81.81 248 PHE A N 1
ATOM 1925 C CA . PHE A 1 248 ? 19.066 5.025 -18.335 1.00 81.81 248 PHE A CA 1
ATOM 1926 C C . PHE A 1 248 ? 18.125 4.697 -17.166 1.00 81.81 248 PHE A C 1
ATOM 1928 O O . PHE A 1 248 ? 17.534 5.597 -16.578 1.00 81.81 248 PHE A O 1
ATOM 1935 N N . TRP A 1 249 ? 18.015 3.417 -16.808 1.00 86.06 249 TRP A N 1
ATOM 1936 C CA . TRP A 1 249 ? 17.110 2.949 -15.760 1.00 86.06 249 TRP A CA 1
ATOM 1937 C C . TRP A 1 249 ? 17.734 2.958 -14.368 1.00 86.06 249 TRP A C 1
ATOM 1939 O O . TRP A 1 249 ? 17.050 2.627 -13.404 1.00 86.06 249 TRP A O 1
ATOM 1949 N N . ALA A 1 250 ? 19.000 3.369 -14.240 1.00 85.12 250 ALA A N 1
ATOM 1950 C CA . ALA A 1 250 ? 19.735 3.295 -12.984 1.00 85.12 250 ALA A CA 1
ATOM 1951 C C . ALA A 1 250 ? 19.020 4.035 -11.845 1.00 85.12 250 ALA A C 1
ATOM 1953 O O . ALA A 1 250 ? 18.912 3.506 -10.746 1.00 85.12 250 ALA A O 1
ATOM 1954 N N . SER A 1 251 ? 18.463 5.223 -12.098 1.00 86.25 251 SER A N 1
ATOM 1955 C CA . SER A 1 251 ? 17.731 5.980 -11.071 1.00 86.25 251 SER A CA 1
ATOM 1956 C C . SER A 1 251 ? 16.465 5.263 -10.589 1.00 86.25 251 SER A C 1
ATOM 1958 O O . SER A 1 251 ? 16.164 5.287 -9.395 1.00 86.25 251 SER A O 1
ATOM 1960 N N . LEU A 1 252 ? 15.747 4.597 -11.498 1.00 91.25 252 LEU A N 1
ATOM 1961 C CA . LEU A 1 252 ? 14.564 3.805 -11.173 1.00 91.25 252 LEU A CA 1
ATOM 1962 C C . LEU A 1 252 ? 14.950 2.547 -10.387 1.00 91.25 252 LEU A C 1
ATOM 1964 O O . LEU A 1 252 ? 14.349 2.259 -9.356 1.00 91.25 252 LEU A O 1
ATOM 1968 N N . VAL A 1 253 ? 15.995 1.849 -10.835 1.00 90.56 253 VAL A N 1
ATOM 1969 C CA . VAL A 1 253 ? 16.549 0.664 -10.169 1.00 90.56 253 VAL A CA 1
ATOM 1970 C C . VAL A 1 253 ? 17.005 0.986 -8.746 1.00 90.56 253 VAL A C 1
ATOM 1972 O O . VAL A 1 253 ? 16.682 0.250 -7.820 1.00 90.56 253 VAL A O 1
ATOM 1975 N N . LEU A 1 254 ? 17.694 2.108 -8.534 1.00 88.94 254 LEU A N 1
ATOM 1976 C CA . LEU A 1 254 ? 18.147 2.513 -7.201 1.00 88.94 254 LEU A CA 1
ATOM 1977 C C . LEU A 1 254 ? 16.979 2.780 -6.242 1.00 88.94 254 LEU A C 1
ATOM 1979 O O . LEU A 1 254 ? 17.055 2.427 -5.067 1.00 88.94 254 LEU A O 1
ATOM 1983 N N . LYS A 1 255 ? 15.883 3.381 -6.719 1.00 91.38 255 LYS A N 1
ATOM 1984 C CA . LYS A 1 255 ? 14.665 3.540 -5.907 1.00 91.38 255 LYS A CA 1
ATOM 1985 C C . LYS A 1 255 ? 14.007 2.192 -5.627 1.00 91.38 255 LYS A C 1
ATOM 1987 O O . LYS A 1 255 ? 13.576 1.952 -4.504 1.00 91.38 255 LYS A O 1
ATOM 1992 N N . PHE A 1 256 ? 13.987 1.301 -6.613 1.00 93.81 256 PHE A N 1
ATOM 1993 C CA . PHE A 1 256 ? 13.440 -0.041 -6.453 1.00 93.81 256 PHE A CA 1
ATOM 1994 C C . PHE A 1 256 ? 14.227 -0.857 -5.419 1.00 93.81 256 PHE A C 1
ATOM 1996 O O . PHE A 1 256 ? 13.616 -1.483 -4.556 1.00 93.81 256 PHE A O 1
ATOM 2003 N N . HIS A 1 257 ? 15.563 -0.773 -5.424 1.00 90.75 257 HIS A N 1
ATOM 2004 C CA . HIS A 1 257 ? 16.415 -1.365 -4.387 1.00 90.75 257 HIS A CA 1
ATOM 2005 C C . HIS A 1 257 ? 16.017 -0.895 -2.990 1.00 90.75 257 HIS A C 1
ATOM 2007 O O . HIS A 1 257 ? 15.818 -1.724 -2.106 1.00 90.75 257 HIS A O 1
ATOM 2013 N N . LYS A 1 258 ? 15.836 0.417 -2.801 1.00 91.62 258 LYS A N 1
ATOM 2014 C CA . LYS A 1 258 ? 15.421 0.975 -1.507 1.00 91.62 258 LYS A CA 1
ATOM 2015 C C . LYS A 1 258 ? 14.088 0.397 -1.040 1.00 91.62 258 LYS A C 1
ATOM 2017 O O . LYS A 1 258 ? 13.972 0.014 0.118 1.00 91.62 258 LYS A O 1
ATOM 2022 N N . VAL A 1 259 ? 13.103 0.292 -1.933 1.00 93.62 259 VAL A N 1
ATOM 2023 C CA . VAL A 1 259 ? 11.800 -0.320 -1.618 1.00 93.62 259 VAL A CA 1
ATOM 2024 C C . VAL A 1 259 ? 11.966 -1.796 -1.239 1.00 93.62 259 VAL A C 1
ATOM 2026 O O . VAL A 1 259 ? 11.391 -2.232 -0.246 1.00 93.62 259 VAL A O 1
ATOM 2029 N N . CYS A 1 260 ? 12.787 -2.555 -1.970 1.00 92.62 260 CYS A N 1
ATOM 2030 C CA . CYS A 1 260 ? 13.047 -3.965 -1.667 1.00 92.62 260 CYS A CA 1
ATOM 2031 C C . CYS A 1 260 ? 13.722 -4.155 -0.304 1.00 92.62 260 CYS A C 1
ATOM 2033 O O . CYS A 1 260 ? 13.337 -5.046 0.450 1.00 92.62 260 CYS A O 1
ATOM 2035 N N . VAL A 1 261 ? 14.695 -3.306 0.040 1.00 90.38 261 VAL A N 1
ATOM 2036 C CA . VAL A 1 261 ? 15.341 -3.344 1.359 1.00 90.38 261 VAL A CA 1
ATOM 2037 C C . VAL A 1 261 ? 14.357 -2.992 2.464 1.00 90.38 261 VAL A C 1
ATOM 2039 O O . VAL A 1 261 ? 14.269 -3.738 3.433 1.00 90.38 261 VAL A O 1
ATOM 2042 N N . ARG A 1 262 ? 13.539 -1.944 2.295 1.00 91.12 262 ARG A N 1
ATOM 2043 C CA . ARG A 1 262 ? 12.474 -1.632 3.262 1.00 91.12 262 ARG A CA 1
ATOM 2044 C C . ARG A 1 262 ? 11.496 -2.787 3.435 1.00 91.12 262 ARG A C 1
ATOM 2046 O O . ARG A 1 262 ? 11.097 -3.079 4.559 1.00 91.12 262 ARG A O 1
ATOM 2053 N N . TYR A 1 263 ? 11.153 -3.482 2.353 1.00 92.56 263 TYR A N 1
ATOM 2054 C CA . TYR A 1 263 ? 10.298 -4.657 2.453 1.00 92.56 263 TYR A CA 1
ATOM 2055 C C . TYR A 1 263 ? 10.946 -5.765 3.288 1.00 92.56 263 TYR A C 1
ATOM 2057 O O . TYR A 1 263 ? 10.298 -6.356 4.151 1.00 92.56 263 TYR A O 1
ATOM 2065 N N . LEU A 1 264 ? 12.234 -6.019 3.054 1.00 90.19 264 LEU A N 1
ATOM 2066 C CA . LEU A 1 264 ? 13.002 -7.026 3.774 1.00 90.19 264 LEU A CA 1
ATOM 2067 C C . LEU A 1 264 ? 13.148 -6.694 5.264 1.00 90.19 264 LEU A C 1
ATOM 2069 O O . LEU A 1 264 ? 13.021 -7.585 6.097 1.00 90.19 264 LEU A O 1
ATOM 2073 N N . GLU A 1 265 ? 13.391 -5.428 5.597 1.00 89.19 265 GLU A N 1
ATOM 2074 C CA . GLU A 1 265 ? 13.494 -4.954 6.981 1.00 89.19 265 GLU A CA 1
ATOM 2075 C C . GLU A 1 265 ? 12.174 -5.123 7.743 1.00 89.19 265 GLU A C 1
ATOM 2077 O O . GLU A 1 265 ? 12.184 -5.501 8.912 1.00 89.19 265 GLU A O 1
ATOM 2082 N N . LEU A 1 266 ? 11.039 -4.868 7.084 1.00 88.19 266 LEU A N 1
ATOM 2083 C CA . LEU A 1 266 ? 9.722 -4.892 7.724 1.00 88.19 266 LEU A CA 1
ATOM 2084 C C . LEU A 1 266 ? 9.066 -6.279 7.728 1.00 88.19 266 LEU A C 1
ATOM 2086 O O . LEU A 1 266 ? 8.335 -6.600 8.659 1.00 88.19 266 LEU A O 1
ATOM 2090 N N . ASN A 1 267 ? 9.312 -7.108 6.709 1.00 88.31 267 ASN A N 1
ATOM 2091 C CA . ASN A 1 267 ? 8.694 -8.430 6.545 1.00 88.31 267 ASN A CA 1
ATOM 2092 C C . ASN A 1 267 ? 9.683 -9.457 5.979 1.00 88.31 267 ASN A C 1
ATOM 2094 O O . ASN A 1 267 ? 9.459 -10.038 4.914 1.00 88.31 267 ASN A O 1
ATOM 2098 N N . ALA A 1 268 ? 10.776 -9.706 6.699 1.00 87.06 268 ALA A N 1
ATOM 2099 C CA . ALA A 1 268 ? 11.891 -10.522 6.218 1.00 87.06 268 ALA A CA 1
ATOM 2100 C C . ALA A 1 268 ? 11.483 -11.894 5.653 1.00 87.06 268 ALA A C 1
ATOM 2102 O O . ALA A 1 268 ? 11.936 -12.259 4.572 1.00 87.06 268 ALA A O 1
ATOM 2103 N N . SER A 1 269 ? 10.634 -12.660 6.347 1.00 86.88 269 SER A N 1
ATOM 2104 C CA . SER A 1 269 ? 10.245 -14.014 5.914 1.00 86.88 269 SER A CA 1
ATOM 2105 C C . SER A 1 269 ? 9.521 -14.004 4.566 1.00 86.88 269 SER A C 1
ATOM 2107 O O . SER A 1 269 ? 9.891 -14.737 3.649 1.00 86.88 269 SER A O 1
ATOM 2109 N N . ARG A 1 270 ? 8.522 -13.130 4.430 1.00 89.44 270 ARG A N 1
ATOM 2110 C CA . ARG A 1 270 ? 7.693 -13.029 3.231 1.00 89.44 270 ARG A CA 1
ATOM 2111 C C . ARG A 1 270 ? 8.435 -12.372 2.068 1.00 89.44 270 ARG A C 1
ATOM 2113 O O . ARG A 1 270 ? 8.408 -12.902 0.963 1.00 89.44 270 ARG A O 1
ATOM 2120 N N . ALA A 1 271 ? 9.182 -11.301 2.337 1.00 89.75 271 ALA A N 1
ATOM 2121 C CA . ALA A 1 271 ? 10.018 -10.639 1.340 1.00 89.75 271 ALA A CA 1
ATOM 2122 C C . ALA A 1 271 ? 11.060 -11.597 0.745 1.00 89.75 271 ALA A C 1
ATOM 2124 O O . ALA A 1 271 ? 11.252 -11.618 -0.467 1.00 89.75 271 ALA A O 1
ATOM 2125 N N . ARG A 1 272 ? 11.689 -12.444 1.574 1.00 88.12 272 ARG A N 1
ATOM 2126 C CA . ARG A 1 272 ? 12.627 -13.476 1.102 1.00 88.12 272 ARG A CA 1
ATOM 2127 C C . ARG A 1 272 ? 11.953 -14.466 0.155 1.00 88.12 272 ARG A C 1
ATOM 2129 O O . ARG A 1 272 ? 12.438 -14.646 -0.956 1.00 88.12 272 ARG A O 1
ATOM 2136 N N . ALA A 1 273 ? 10.828 -15.059 0.561 1.00 89.94 273 ALA A N 1
ATOM 2137 C CA . ALA A 1 273 ? 10.083 -15.995 -0.285 1.00 89.94 273 ALA A CA 1
ATOM 2138 C C . ALA A 1 273 ? 9.682 -15.354 -1.626 1.00 89.94 273 ALA A C 1
ATOM 2140 O O . ALA A 1 273 ? 9.842 -15.953 -2.690 1.00 89.94 273 ALA A O 1
ATOM 2141 N N . PHE A 1 274 ? 9.238 -14.098 -1.584 1.00 92.38 274 PHE A N 1
ATOM 2142 C CA . PHE A 1 274 ? 8.867 -13.343 -2.772 1.00 92.38 274 PHE A CA 1
ATOM 2143 C C . PHE A 1 274 ? 10.062 -13.050 -3.695 1.00 92.38 274 PHE A C 1
ATOM 2145 O O . PHE A 1 274 ? 9.974 -13.281 -4.902 1.00 92.38 274 PHE A O 1
ATOM 2152 N N . PHE A 1 275 ? 11.200 -12.593 -3.165 1.00 92.56 275 PHE A N 1
ATOM 2153 C CA . PHE A 1 275 ? 12.385 -12.308 -3.982 1.00 92.56 275 PHE A CA 1
ATOM 2154 C C . PHE A 1 275 ? 12.992 -13.564 -4.606 1.00 92.56 275 PHE A C 1
ATOM 2156 O O . PHE A 1 275 ? 13.486 -13.491 -5.729 1.00 92.56 275 PHE A O 1
ATOM 2163 N N . LEU A 1 276 ? 12.893 -14.719 -3.942 1.00 87.88 276 LEU A N 1
ATOM 2164 C CA . LEU A 1 276 ? 13.315 -16.000 -4.517 1.00 87.88 276 LEU A CA 1
ATOM 2165 C C . LEU A 1 276 ? 12.515 -16.359 -5.772 1.00 87.88 276 LEU A C 1
ATOM 2167 O O . LEU A 1 276 ? 13.097 -16.809 -6.755 1.00 87.88 276 LEU A O 1
ATOM 2171 N N . SER A 1 277 ? 11.209 -16.072 -5.794 1.00 90.50 277 SER A N 1
ATOM 2172 C CA . SER A 1 277 ? 10.390 -16.281 -6.998 1.00 90.50 277 SER A CA 1
ATOM 2173 C C . SER A 1 277 ? 10.771 -15.376 -8.184 1.00 90.50 277 SER A C 1
ATOM 2175 O O . SER A 1 277 ? 10.350 -15.638 -9.306 1.00 90.50 277 SER A O 1
ATOM 2177 N N . HIS A 1 278 ? 11.604 -14.349 -7.961 1.00 90.62 278 HIS A N 1
ATOM 2178 C CA . HIS A 1 278 ? 12.108 -13.417 -8.980 1.00 90.62 278 HIS A CA 1
ATOM 2179 C C . HIS A 1 278 ? 13.651 -13.364 -9.013 1.00 90.62 278 HIS A C 1
ATOM 2181 O O . HIS A 1 278 ? 14.242 -12.346 -9.390 1.00 90.62 278 HIS A O 1
ATOM 2187 N N . MET A 1 279 ? 14.316 -14.445 -8.590 1.00 87.69 279 MET A N 1
ATOM 2188 C CA . MET A 1 279 ? 15.760 -14.486 -8.335 1.00 87.69 279 MET A CA 1
ATOM 2189 C C . MET A 1 279 ? 16.616 -14.096 -9.546 1.00 87.69 279 MET A C 1
ATOM 2191 O O . MET A 1 279 ? 17.597 -13.372 -9.375 1.00 87.69 279 MET A O 1
ATOM 2195 N N . ASP A 1 280 ? 16.245 -14.513 -10.759 1.00 86.50 280 ASP A N 1
ATOM 2196 C CA . ASP A 1 280 ? 17.013 -14.206 -11.972 1.00 86.50 280 ASP A CA 1
ATOM 2197 C C . ASP A 1 280 ? 17.088 -12.700 -12.225 1.00 86.50 280 ASP A C 1
ATOM 2199 O O . ASP A 1 280 ? 18.173 -12.125 -12.370 1.00 86.50 280 ASP A O 1
ATOM 2203 N N . VAL A 1 281 ? 15.928 -12.040 -12.203 1.00 87.69 281 VAL A N 1
ATOM 2204 C CA . VAL A 1 281 ? 15.818 -10.593 -12.398 1.00 87.69 281 VAL A CA 1
ATOM 2205 C C . VAL A 1 281 ? 16.516 -9.870 -11.253 1.00 87.69 281 VAL A C 1
ATOM 2207 O O . VAL A 1 281 ? 17.347 -8.994 -11.486 1.00 87.69 281 VAL A O 1
ATOM 2210 N N . MET A 1 282 ? 16.258 -10.272 -10.007 1.00 86.31 282 MET A N 1
ATOM 2211 C CA . MET A 1 282 ? 16.870 -9.649 -8.836 1.00 86.31 282 MET A CA 1
ATOM 2212 C C . MET A 1 282 ? 18.402 -9.754 -8.865 1.00 86.31 282 MET A C 1
ATOM 2214 O O . MET A 1 282 ? 19.104 -8.766 -8.640 1.00 86.31 282 MET A O 1
ATOM 2218 N N . GLY A 1 283 ? 18.937 -10.918 -9.235 1.00 83.94 283 GLY A N 1
ATOM 2219 C CA . GLY A 1 283 ? 20.367 -11.144 -9.404 1.00 83.94 283 GLY A CA 1
ATOM 2220 C C . GLY A 1 283 ? 20.976 -10.269 -10.498 1.00 83.94 283 GLY A C 1
ATOM 2221 O O . GLY A 1 283 ? 22.075 -9.737 -10.318 1.00 83.94 283 GLY A O 1
ATOM 2222 N N . GLN A 1 284 ? 20.271 -10.059 -11.614 1.00 84.00 284 GLN A N 1
ATOM 2223 C CA . GLN A 1 284 ? 20.711 -9.127 -12.653 1.00 84.00 284 GLN A CA 1
ATOM 2224 C C . GLN A 1 284 ? 20.727 -7.680 -12.153 1.00 84.00 284 GLN A C 1
ATOM 2226 O O . GLN A 1 284 ? 21.722 -6.979 -12.355 1.00 84.00 284 GLN A O 1
ATOM 2231 N N . ILE A 1 285 ? 19.663 -7.225 -11.489 1.00 82.88 285 ILE A N 1
ATOM 2232 C CA . ILE A 1 285 ? 19.559 -5.850 -10.989 1.00 82.88 285 ILE A CA 1
ATOM 2233 C C . ILE A 1 285 ? 20.694 -5.570 -9.984 1.00 82.88 285 ILE A C 1
ATOM 2235 O O . ILE A 1 285 ? 21.443 -4.605 -10.172 1.00 82.88 285 ILE A O 1
ATOM 2239 N N . VAL A 1 286 ? 20.897 -6.464 -9.007 1.00 83.12 286 VAL A N 1
ATOM 2240 C CA . VAL A 1 286 ? 21.932 -6.361 -7.960 1.00 83.12 286 VAL A CA 1
ATOM 2241 C C . VAL A 1 286 ? 23.351 -6.427 -8.534 1.00 83.12 286 VAL A C 1
ATOM 2243 O O . VAL A 1 286 ? 24.250 -5.745 -8.042 1.00 83.12 286 VAL A O 1
ATOM 2246 N N . LYS A 1 287 ? 23.598 -7.228 -9.580 1.00 80.56 287 LYS A N 1
ATOM 2247 C CA . LYS A 1 287 ? 24.923 -7.302 -10.228 1.00 80.56 287 LYS A CA 1
ATOM 2248 C C . LYS A 1 287 ? 25.244 -6.061 -11.056 1.00 80.56 287 LYS A C 1
ATOM 2250 O O . LYS A 1 287 ? 26.406 -5.669 -11.126 1.00 80.56 287 LYS A O 1
ATOM 2255 N N . ASN A 1 288 ? 24.237 -5.480 -11.702 1.00 76.81 288 ASN A N 1
ATOM 2256 C CA . ASN A 1 288 ? 24.430 -4.448 -12.718 1.00 76.81 288 ASN A CA 1
ATOM 2257 C C . ASN A 1 288 ? 24.402 -3.013 -12.164 1.00 76.81 288 ASN A C 1
ATOM 2259 O O . ASN A 1 288 ? 24.820 -2.101 -12.877 1.00 76.81 288 ASN A O 1
ATOM 2263 N N . HIS A 1 289 ? 23.924 -2.799 -10.933 1.00 70.69 289 HIS A N 1
ATOM 2264 C CA . HIS A 1 289 ? 23.788 -1.466 -10.342 1.00 70.69 289 HIS A CA 1
ATOM 2265 C C . HIS A 1 289 ? 24.404 -1.413 -8.941 1.00 70.69 289 HIS A C 1
ATOM 2267 O O . HIS A 1 289 ? 24.009 -2.151 -8.040 1.00 70.69 289 HIS A O 1
ATOM 2273 N N . GLU A 1 290 ? 25.376 -0.520 -8.755 1.00 68.75 290 GLU A N 1
ATOM 2274 C CA . GLU A 1 290 ? 25.981 -0.269 -7.449 1.00 68.75 290 GLU A CA 1
ATOM 2275 C C . GLU A 1 290 ? 25.066 0.608 -6.587 1.00 68.7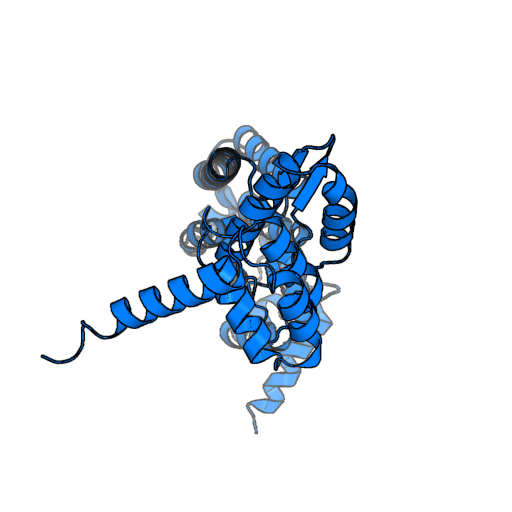5 290 GLU A C 1
ATOM 2277 O O . GLU A 1 290 ? 24.668 1.700 -6.988 1.00 68.75 290 GLU A O 1
ATOM 2282 N N . SER A 1 291 ? 24.743 0.125 -5.388 1.00 72.25 291 SER A N 1
ATOM 2283 C CA . SER A 1 291 ? 24.025 0.864 -4.346 1.00 72.25 291 SER A CA 1
ATOM 2284 C C . SER A 1 291 ? 24.628 0.550 -2.980 1.00 72.25 291 SER A C 1
ATOM 2286 O O . SER A 1 291 ? 25.127 -0.557 -2.784 1.00 72.25 291 SER A O 1
ATOM 2288 N N . SER A 1 292 ? 24.522 1.474 -2.018 1.00 69.75 292 SER A N 1
ATOM 2289 C CA . SER A 1 292 ? 24.864 1.217 -0.603 1.00 69.75 292 SER A CA 1
ATOM 2290 C C . SER A 1 292 ? 24.177 -0.039 -0.066 1.00 69.75 292 SER A C 1
ATOM 2292 O O . SER A 1 292 ? 24.754 -0.800 0.698 1.00 69.75 292 SER A O 1
ATOM 2294 N N . ASP A 1 293 ? 22.966 -0.286 -0.560 1.00 67.88 293 ASP A N 1
ATOM 2295 C CA . ASP A 1 293 ? 22.062 -1.328 -0.080 1.00 67.88 293 ASP A CA 1
ATOM 2296 C C . ASP A 1 293 ? 22.276 -2.672 -0.811 1.00 67.88 293 ASP A C 1
ATOM 2298 O O . ASP A 1 293 ? 21.539 -3.639 -0.618 1.00 67.88 293 ASP A O 1
ATOM 2302 N N . ARG A 1 294 ? 23.290 -2.736 -1.691 1.00 71.88 294 ARG A N 1
ATOM 2303 C CA . ARG A 1 294 ? 23.583 -3.896 -2.546 1.00 71.88 294 ARG A CA 1
ATOM 2304 C C . ARG A 1 294 ? 24.020 -5.111 -1.733 1.00 71.88 294 ARG A C 1
ATOM 2306 O O . ARG A 1 294 ? 23.667 -6.224 -2.107 1.00 71.88 294 ARG A O 1
ATOM 2313 N N . SER A 1 295 ? 24.782 -4.907 -0.657 1.00 71.94 295 SER A N 1
ATOM 2314 C CA . SER A 1 295 ? 25.277 -5.993 0.199 1.00 71.94 295 SER A CA 1
ATOM 2315 C C . SER A 1 295 ? 24.124 -6.761 0.837 1.00 71.94 295 SER A C 1
ATOM 2317 O O . SER A 1 295 ? 24.055 -7.968 0.665 1.00 71.94 295 SER A O 1
ATOM 2319 N N . LEU A 1 296 ? 23.149 -6.066 1.430 1.00 73.75 296 LEU A N 1
ATOM 2320 C CA . LEU A 1 296 ? 21.982 -6.690 2.066 1.00 73.75 296 LEU A CA 1
ATOM 2321 C C . LEU A 1 296 ? 21.169 -7.552 1.091 1.00 73.75 296 LEU A C 1
ATOM 2323 O O . LEU A 1 296 ? 20.801 -8.680 1.410 1.00 73.75 296 LEU A O 1
ATOM 2327 N N . LEU A 1 297 ? 20.904 -7.042 -0.114 1.00 75.12 297 LEU A N 1
ATOM 2328 C CA . LEU A 1 297 ? 20.170 -7.794 -1.135 1.00 75.12 297 LEU A CA 1
ATOM 2329 C C . LEU A 1 297 ? 21.006 -8.947 -1.705 1.00 75.12 297 LEU A C 1
ATOM 2331 O O . LEU A 1 297 ? 20.475 -10.027 -1.948 1.00 75.12 297 LEU A O 1
ATOM 2335 N N . SER A 1 298 ? 22.313 -8.747 -1.884 1.00 74.69 298 SER A N 1
ATOM 2336 C CA . SER A 1 298 ? 23.236 -9.797 -2.319 1.00 74.69 298 SER A CA 1
ATOM 2337 C C . SER A 1 298 ? 23.355 -10.918 -1.285 1.00 74.69 298 SER A C 1
ATOM 2339 O O . SER A 1 298 ? 23.385 -12.080 -1.672 1.00 74.69 298 SER A O 1
ATOM 2341 N N . ASP A 1 299 ? 23.383 -10.593 0.006 1.00 73.88 299 ASP A N 1
ATOM 2342 C CA . ASP A 1 299 ? 23.468 -11.557 1.106 1.00 73.88 299 ASP A CA 1
ATOM 2343 C C . ASP A 1 299 ? 22.202 -12.413 1.192 1.00 73.88 299 ASP A C 1
ATOM 2345 O O . ASP A 1 299 ? 22.266 -13.619 1.426 1.00 73.88 299 ASP A O 1
ATOM 2349 N N . VAL A 1 300 ? 21.037 -11.820 0.925 1.00 72.44 300 VAL A N 1
ATOM 2350 C CA . VAL A 1 300 ? 19.766 -12.550 0.808 1.00 72.44 300 VAL A CA 1
ATOM 2351 C C . VAL A 1 300 ? 19.760 -13.469 -0.414 1.00 72.44 300 VAL A C 1
ATOM 2353 O O . VAL A 1 300 ? 19.190 -14.546 -0.353 1.00 72.44 300 VAL A O 1
ATOM 2356 N N . LEU A 1 301 ? 20.415 -13.110 -1.516 1.00 71.62 301 LEU A N 1
ATOM 2357 C CA . LEU A 1 301 ? 20.502 -13.999 -2.680 1.00 71.62 301 LEU A CA 1
ATOM 2358 C C . LEU A 1 301 ? 21.526 -15.133 -2.477 1.00 71.62 301 LEU A C 1
ATOM 2360 O O . LEU A 1 301 ? 21.294 -16.259 -2.910 1.00 71.62 301 LEU A O 1
ATOM 2364 N N . THR A 1 302 ? 22.650 -14.872 -1.804 1.00 71.31 302 THR A N 1
ATOM 2365 C CA . THR A 1 302 ? 23.728 -15.860 -1.596 1.00 71.31 302 THR A CA 1
ATOM 2366 C C . THR A 1 302 ? 23.469 -16.816 -0.434 1.00 71.31 302 THR A C 1
ATOM 2368 O O . THR A 1 302 ? 23.834 -17.988 -0.529 1.00 71.31 302 THR A O 1
ATOM 2371 N N . SER A 1 303 ? 22.821 -16.358 0.643 1.00 64.81 303 SER A N 1
ATOM 2372 C CA . SER A 1 303 ? 22.455 -17.209 1.787 1.00 64.81 303 SER A CA 1
ATOM 2373 C C . SER A 1 303 ? 21.466 -18.318 1.420 1.00 64.81 303 SER A C 1
ATOM 2375 O O . SER A 1 303 ? 21.446 -19.346 2.089 1.00 64.81 303 SER A O 1
ATOM 2377 N N . PHE A 1 304 ? 20.704 -18.155 0.334 1.00 53.56 304 PHE A N 1
ATOM 2378 C CA . PHE A 1 304 ? 19.726 -19.139 -0.134 1.00 53.56 304 PHE A CA 1
ATOM 2379 C C . PHE A 1 304 ? 20.227 -20.046 -1.260 1.00 53.56 304 PHE A C 1
ATOM 2381 O O . PHE A 1 304 ? 19.804 -21.197 -1.319 1.00 53.56 304 PHE A O 1
ATOM 2388 N N . GLY A 1 305 ? 21.175 -19.596 -2.092 1.00 50.66 305 GLY A N 1
ATOM 2389 C CA . GLY A 1 305 ? 21.843 -20.477 -3.063 1.00 50.66 305 GLY A CA 1
ATOM 2390 C C . GLY A 1 305 ? 22.519 -21.682 -2.395 1.00 50.66 305 GLY A C 1
ATOM 2391 O O . GLY A 1 305 ? 22.527 -22.767 -2.951 1.00 50.66 305 GLY A O 1
ATOM 2392 N N . ARG A 1 306 ? 22.986 -21.525 -1.147 1.00 47.94 306 ARG A N 1
ATOM 2393 C CA . ARG A 1 306 ? 23.542 -22.627 -0.341 1.00 47.94 306 ARG A CA 1
ATOM 2394 C C . ARG A 1 306 ? 22.502 -23.591 0.241 1.00 47.94 306 ARG A C 1
ATOM 2396 O O . ARG A 1 306 ? 22.887 -24.675 0.637 1.00 47.94 306 ARG A O 1
ATOM 2403 N N . PHE A 1 307 ? 21.228 -23.204 0.309 1.00 41.59 307 PHE A N 1
ATOM 2404 C CA . PHE A 1 307 ? 20.140 -24.040 0.841 1.00 41.59 307 PHE A CA 1
ATOM 2405 C C . PHE A 1 307 ? 19.383 -24.817 -0.246 1.00 41.59 307 PHE A C 1
ATOM 2407 O O . PHE A 1 307 ? 18.574 -25.671 0.087 1.00 41.59 307 PHE A O 1
ATOM 2414 N N . CYS A 1 308 ? 19.594 -24.495 -1.528 1.00 39.25 308 CYS A N 1
ATOM 2415 C CA . CYS A 1 308 ? 19.001 -25.229 -2.656 1.00 39.25 308 CYS A CA 1
ATOM 2416 C C . CYS A 1 308 ? 19.976 -26.233 -3.300 1.00 39.25 308 CYS A C 1
ATOM 2418 O O . CYS A 1 308 ? 19.546 -27.012 -4.146 1.00 39.25 308 CYS A O 1
ATOM 2420 N N . ASP A 1 309 ? 21.256 -26.199 -2.910 1.00 36.59 309 ASP A N 1
ATOM 2421 C CA . ASP A 1 309 ? 22.308 -27.136 -3.338 1.00 36.59 309 ASP A CA 1
ATOM 2422 C C . ASP A 1 309 ? 22.578 -28.252 -2.289 1.00 36.59 309 ASP A C 1
ATOM 2424 O O . ASP A 1 309 ? 23.517 -29.033 -2.454 1.00 36.59 309 ASP A O 1
ATOM 2428 N N . GLU A 1 310 ? 21.760 -28.338 -1.229 1.00 35.62 310 GLU A N 1
ATOM 2429 C CA . GLU A 1 310 ? 21.669 -29.465 -0.272 1.00 35.62 310 GLU A CA 1
ATOM 2430 C C . GLU A 1 310 ? 20.333 -30.202 -0.442 1.00 35.62 310 GLU A C 1
ATOM 2432 O O . GLU A 1 310 ? 20.337 -31.452 -0.341 1.00 35.62 310 GLU A O 1
#

Organism: Ascaris lumbricoides (NCBI:txid6252)

InterPro domains:
  IPR053964 Integrator complex subunit 1, R3 domain [PF22927] (139-289)